Protein AF-A0A8T5GW68-F1 (afdb_monomer)

Nearest PDB structures (foldseek):
  8yky-assembly1_R  TM=1.970E-01  e=1.598E+00  Clostridium perfringens
  7yfd-assembly1_R  TM=2.230E-01  e=3.105E+00  Homo sapiens
  3b96-assembly1_A-2  TM=1.920E-01  e=8.064E+00  Homo sapiens

Foldseek 3Di:
DQCVVCVCLLVVLLVLLVVLLLLCVVCVPDCVPPSNVCSLCVNLVSLVCVLVVVLVCLVVLPLQFQLSQAAHFPPRDPVLSVLCCQLHLSVLSVLLSLQSVCLSCQLVPPLNVVQPNVLSVLLSSQLSSLSSLLCSVCVCLSPPVPRRDGDPPRRPHHPDHRDDSLSSVLSVLLSQLSNLLSLLRSQLQFAFDPGHSPVSNVVSLVSLVVSLVVLVVSCVVCCVLVVVCLVPVSGSSSNVSSVLSSLSSCCSNVQRNVLSVVLVVDDPPPCSVVSNVVSLVVSLVVQLVVQLVVQCVDPSSVPSVSSNVVSNVSSCVSSVSVCCSNCCCVVPSHRHDDPPD

Solvent-accessible surface area (backbone atoms only — not comparable to full-atom values): 17972 Å² total; per-residue (Å²): 75,63,36,70,77,38,67,60,49,63,63,48,50,51,52,52,36,53,49,34,66,45,36,62,73,66,27,70,89,25,62,89,37,72,68,31,47,47,68,53,45,47,62,32,51,53,31,44,51,55,28,50,55,49,50,51,35,46,74,68,60,35,74,72,36,67,69,34,27,36,37,38,51,98,84,56,49,71,68,52,44,51,26,34,43,43,32,37,71,41,17,43,32,46,22,51,25,52,36,41,45,45,26,63,46,37,42,72,36,70,75,28,51,77,51,37,73,70,53,12,47,54,36,20,40,40,18,29,26,45,47,28,51,55,44,65,78,35,40,71,57,71,56,42,65,76,83,31,37,73,65,86,82,68,67,93,54,42,80,42,79,54,49,53,71,76,49,28,50,55,32,50,51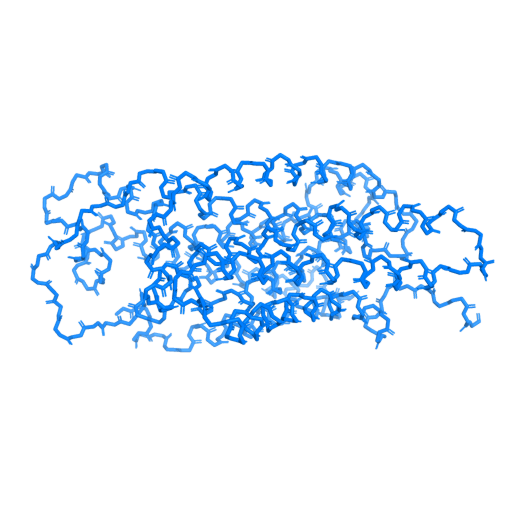,45,29,53,48,49,49,32,40,12,48,31,48,18,46,65,69,68,64,63,63,101,54,86,42,61,66,45,29,54,53,22,41,54,52,41,54,53,50,48,54,52,51,51,52,50,53,73,73,45,54,66,46,54,53,45,21,67,78,36,76,89,38,48,40,58,60,55,50,43,50,54,51,48,51,53,41,48,45,45,56,71,44,52,44,51,49,52,58,52,50,74,71,50,64,93,88,61,61,55,67,56,54,51,50,51,51,50,50,52,49,52,51,51,48,32,51,52,38,24,54,55,32,49,74,33,84,87,29,51,51,70,66,56,11,44,52,54,18,44,52,56,43,48,53,53,51,48,52,51,45,51,68,62,42,39,46,75,74,64,74,62,55,59,80,66,94,82,125

Secondary structure (DSSP, 8-state):
-HHHH-TTHHHHHHHHHHHHHTHHHHHTTTTTSHHHHHHHHHHHHHHHHHHHHHHHHHHHT-TTSHHHHHH--TT--HHHHHHHHHHSHHHHHHHHHHHHHHHHHGGGSHHHHTT-HHHHHHHHHHHHHHHHHHHHHHHHHHS-GGGTS--SSPPSS--SPPPPGGGGHHHHHHHHHHHHHHHHHHHHH--S-----HHHHHHHHHHHHHHHHHHHHHHHH-HHHHHHHHH-TTS-HHHHHHHHHHHHHHIIIIIIHHHHHHHTTSPTTSSHHHHHHHHHHHHHHHHHHHHHHHHHTSTTS-SHHHHHHHHHHHHHHHHHHHHHHHHTTTTTS--S--S--

Structure (mmCIF, N/CA/C/O backbone):
data_AF-A0A8T5GW68-F1
#
_entry.id   AF-A0A8T5GW68-F1
#
loop_
_atom_site.group_PDB
_atom_site.id
_atom_site.type_symbol
_atom_site.label_atom_id
_atom_site.label_alt_id
_atom_site.label_comp_id
_atom_site.label_asym_id
_atom_site.label_entity_id
_atom_site.label_seq_id
_atom_site.pdbx_PDB_ins_code
_atom_site.Cartn_x
_atom_site.Cartn_y
_atom_site.Cartn_z
_atom_site.occupancy
_atom_site.B_iso_or_equiv
_atom_site.auth_seq_id
_atom_site.auth_comp_id
_atom_site.auth_asym_id
_atom_site.auth_atom_id
_atom_site.pdbx_PDB_model_num
ATOM 1 N N . MET A 1 1 ? -14.244 -16.438 14.514 1.00 75.19 1 MET A N 1
ATOM 2 C CA . MET A 1 1 ? -13.793 -15.364 13.598 1.00 75.19 1 MET A CA 1
ATOM 3 C C . MET A 1 1 ? -13.018 -15.959 12.411 1.00 75.19 1 MET A C 1
ATOM 5 O O . MET A 1 1 ? -12.836 -17.176 12.354 1.00 75.19 1 MET A O 1
ATOM 9 N N . LEU A 1 2 ? -12.633 -15.151 11.409 1.00 76.75 2 LEU A N 1
ATOM 10 C CA . LEU A 1 2 ? -12.025 -15.657 10.162 1.00 76.75 2 LEU A CA 1
ATOM 11 C C . LEU A 1 2 ? -10.655 -16.319 10.394 1.00 76.75 2 LEU A C 1
ATOM 13 O O . LEU A 1 2 ? -10.360 -17.318 9.746 1.00 76.75 2 LEU A O 1
ATOM 17 N N . GLY A 1 3 ? -9.867 -15.820 11.349 1.00 75.25 3 GLY A N 1
ATOM 18 C CA . GLY A 1 3 ? -8.597 -16.421 11.765 1.00 75.25 3 GLY A CA 1
ATOM 19 C C . GLY A 1 3 ? -8.771 -17.791 12.422 1.00 75.25 3 GLY A C 1
ATOM 20 O O . GLY A 1 3 ? -7.993 -18.694 12.140 1.00 75.25 3 GLY A O 1
ATOM 21 N N . ASP A 1 4 ? -9.843 -17.991 13.193 1.00 78.38 4 ASP A N 1
ATOM 22 C CA . ASP A 1 4 ? -10.122 -19.288 13.832 1.00 78.38 4 ASP A CA 1
ATOM 23 C C . ASP A 1 4 ? -10.609 -20.331 12.814 1.00 78.38 4 ASP A C 1
ATOM 25 O O . ASP A 1 4 ? -10.295 -21.515 12.905 1.00 78.38 4 ASP A O 1
ATOM 29 N N . THR A 1 5 ? -11.384 -19.885 11.819 1.00 82.50 5 THR A N 1
ATOM 30 C CA . THR A 1 5 ? -11.970 -20.769 10.795 1.00 82.50 5 THR A CA 1
ATOM 31 C C . THR A 1 5 ? -10.961 -21.098 9.693 1.00 82.50 5 THR A C 1
ATOM 33 O O . THR A 1 5 ? -10.939 -22.210 9.166 1.00 82.50 5 THR A O 1
ATOM 36 N N . PHE A 1 6 ? -10.108 -20.132 9.343 1.00 85.69 6 PHE A N 1
ATOM 37 C CA . PHE A 1 6 ? -9.098 -20.239 8.293 1.00 85.69 6 PHE A CA 1
ATOM 38 C C . PHE A 1 6 ? -7.743 -19.702 8.784 1.00 85.69 6 PHE A C 1
ATOM 40 O O . PHE A 1 6 ? -7.285 -18.660 8.306 1.00 85.69 6 PHE A O 1
ATOM 47 N N . PRO A 1 7 ? -7.035 -20.430 9.669 1.00 85.38 7 PRO A N 1
ATOM 48 C CA . PRO A 1 7 ? -5.745 -19.981 10.213 1.00 85.38 7 PRO A CA 1
ATOM 49 C C . PRO A 1 7 ? -4.677 -19.791 9.123 1.00 85.38 7 PRO A C 1
ATOM 51 O O . PRO A 1 7 ? -3.764 -18.979 9.241 1.00 85.38 7 PRO A O 1
ATOM 54 N N . TRP A 1 8 ? -4.828 -20.492 7.997 1.00 86.69 8 TRP A N 1
ATOM 55 C CA . TRP A 1 8 ? -3.938 -20.399 6.840 1.00 86.69 8 TRP A CA 1
ATOM 56 C C . TRP A 1 8 ? -4.199 -19.186 5.940 1.00 86.69 8 TRP A C 1
ATOM 58 O O . TRP A 1 8 ? -3.476 -19.006 4.959 1.00 86.69 8 TRP A O 1
ATOM 68 N N . PHE A 1 9 ? -5.203 -18.352 6.232 1.00 90.44 9 PHE A N 1
ATOM 69 C CA . PHE A 1 9 ? -5.596 -17.246 5.361 1.00 90.44 9 PHE A CA 1
ATOM 70 C C . PHE A 1 9 ? -4.463 -16.230 5.154 1.00 90.44 9 PHE A C 1
ATOM 72 O O . PHE A 1 9 ? -4.083 -15.967 4.014 1.00 90.44 9 PHE A O 1
ATOM 79 N N . PHE A 1 10 ? -3.880 -15.699 6.234 1.00 89.75 10 PHE A N 1
ATOM 80 C CA . PHE A 1 10 ? -2.790 -14.716 6.156 1.00 89.75 10 PHE A CA 1
ATOM 81 C C . PHE A 1 10 ? -1.476 -15.293 5.614 1.00 89.75 10 PHE A C 1
ATOM 83 O O . PHE A 1 10 ? -0.884 -14.654 4.740 1.00 89.75 10 PHE A O 1
ATOM 90 N N . PRO A 1 11 ? -1.035 -16.503 6.019 1.00 91.12 11 PRO A N 1
ATOM 91 C CA . PRO A 1 11 ? 0.088 -17.171 5.363 1.00 91.12 11 PRO A CA 1
ATOM 92 C C . PRO A 1 11 ? -0.121 -17.337 3.853 1.00 91.12 11 PRO A C 1
ATOM 94 O O . PRO A 1 11 ? 0.773 -17.043 3.060 1.00 91.12 11 PRO A O 1
ATOM 97 N N . THR A 1 12 ? -1.324 -17.740 3.433 1.00 92.94 12 THR A N 1
ATOM 98 C CA . THR A 1 12 ? -1.664 -17.871 2.010 1.00 92.94 12 THR A CA 1
ATOM 99 C C . THR A 1 12 ? -1.638 -16.513 1.319 1.00 92.94 12 THR A C 1
ATOM 101 O O . THR A 1 12 ? -1.048 -16.386 0.250 1.00 92.94 12 THR A O 1
ATOM 104 N N . LEU A 1 13 ? -2.206 -15.475 1.937 1.00 93.00 13 LEU A N 1
ATOM 105 C CA . LEU A 1 13 ? -2.198 -14.117 1.400 1.00 93.00 13 LEU A CA 1
ATOM 106 C C . LEU A 1 13 ? -0.766 -13.616 1.184 1.00 93.00 13 LEU A C 1
ATOM 108 O O . LEU A 1 13 ? -0.459 -13.100 0.111 1.00 93.00 13 LEU A O 1
ATOM 112 N N . ALA A 1 14 ? 0.124 -13.831 2.156 1.00 92.62 14 ALA A N 1
ATOM 113 C CA . ALA A 1 14 ? 1.536 -13.484 2.041 1.00 92.62 14 ALA A CA 1
ATOM 114 C C . ALA A 1 14 ? 2.213 -14.231 0.879 1.00 92.62 14 ALA A C 1
ATOM 116 O O . ALA A 1 14 ? 2.889 -13.610 0.063 1.00 92.62 14 ALA A O 1
ATOM 117 N N . LEU A 1 15 ? 1.979 -15.540 0.731 1.00 92.88 15 LEU A N 1
ATOM 118 C CA . LEU A 1 15 ? 2.525 -16.324 -0.385 1.00 92.88 15 LEU A CA 1
ATOM 119 C C . LEU A 1 15 ? 2.013 -15.843 -1.749 1.00 92.88 15 LEU A C 1
ATOM 121 O O . LEU A 1 15 ? 2.785 -15.736 -2.706 1.00 92.88 15 LEU A O 1
ATOM 125 N N . VAL A 1 16 ? 0.725 -15.512 -1.854 1.00 93.06 16 VAL A N 1
ATOM 126 C CA . VAL A 1 16 ? 0.153 -14.981 -3.095 1.00 93.06 16 VAL A CA 1
ATOM 127 C C . VAL A 1 16 ? 0.718 -13.583 -3.386 1.00 93.06 16 VAL A C 1
ATOM 129 O O . VAL A 1 16 ? 1.058 -13.300 -4.534 1.00 93.06 16 VAL A O 1
ATOM 132 N N . LEU A 1 17 ? 0.919 -12.725 -2.383 1.00 92.50 17 LEU A N 1
ATOM 133 C CA . LEU A 1 17 ? 1.607 -11.441 -2.568 1.00 92.50 17 LEU A CA 1
ATOM 134 C C . LEU A 1 17 ? 3.076 -11.629 -2.987 1.00 92.50 17 LEU A C 1
ATOM 136 O O . LEU A 1 17 ? 3.554 -10.918 -3.868 1.00 92.50 17 LEU A O 1
ATOM 140 N N . CYS A 1 18 ? 3.782 -12.633 -2.461 1.00 91.31 18 CYS A N 1
ATOM 141 C CA . CYS A 1 18 ? 5.120 -12.996 -2.939 1.00 91.31 18 CYS A CA 1
ATOM 142 C C . CYS A 1 18 ? 5.109 -13.407 -4.419 1.00 91.31 18 CYS A C 1
ATOM 144 O O . CYS A 1 18 ? 6.028 -13.058 -5.160 1.00 91.31 18 CYS A O 1
ATOM 146 N N . SER A 1 19 ? 4.054 -14.083 -4.890 1.00 88.94 19 SER A N 1
ATOM 147 C CA . SER A 1 19 ? 3.919 -14.421 -6.314 1.00 88.94 19 SER A CA 1
ATOM 148 C C . SER A 1 19 ? 3.830 -13.179 -7.210 1.00 88.94 19 SER A C 1
ATOM 150 O O . SER A 1 19 ? 4.338 -13.199 -8.333 1.00 88.94 19 SER A O 1
ATOM 152 N N . TRP A 1 20 ? 3.270 -12.068 -6.707 1.00 90.94 20 TRP A N 1
ATOM 153 C CA . TRP A 1 20 ? 3.267 -10.800 -7.434 1.00 90.94 20 TRP A CA 1
ATOM 154 C C . TRP A 1 20 ? 4.671 -10.241 -7.632 1.00 90.94 20 TRP A C 1
ATOM 156 O O . TRP A 1 20 ? 4.922 -9.695 -8.695 1.00 90.94 20 TRP A O 1
ATOM 166 N N . LEU A 1 21 ? 5.613 -10.450 -6.706 1.00 86.69 21 LEU A N 1
ATOM 167 C CA . LEU A 1 21 ? 7.009 -10.019 -6.885 1.00 86.69 21 LEU A CA 1
ATOM 168 C C . LEU A 1 21 ? 7.669 -10.669 -8.112 1.00 86.69 21 LEU A C 1
ATOM 170 O O . LEU A 1 21 ? 8.523 -10.059 -8.758 1.00 86.69 21 LEU A O 1
ATOM 174 N N . ALA A 1 22 ? 7.232 -11.882 -8.459 1.00 82.31 22 ALA A N 1
ATOM 175 C CA . ALA A 1 22 ? 7.687 -12.650 -9.613 1.00 82.31 22 ALA A CA 1
ATOM 176 C C . ALA A 1 22 ? 6.708 -12.602 -10.807 1.00 82.31 22 ALA A C 1
ATOM 178 O O . ALA A 1 22 ? 6.854 -13.386 -11.750 1.00 82.31 22 ALA A O 1
ATOM 179 N N . VAL A 1 23 ? 5.722 -11.692 -10.812 1.00 82.19 23 VAL A N 1
ATOM 180 C CA . VAL A 1 23 ? 4.638 -11.688 -11.815 1.00 82.19 23 VAL A CA 1
ATOM 181 C C . VAL A 1 23 ? 5.152 -11.557 -13.248 1.00 82.19 23 VAL A C 1
ATOM 183 O O . VAL A 1 23 ? 4.615 -12.195 -14.150 1.00 82.19 23 VAL A O 1
ATOM 186 N N . ALA A 1 24 ? 6.227 -10.795 -13.463 1.00 78.38 24 ALA A N 1
ATOM 187 C CA . ALA A 1 24 ? 6.833 -10.629 -14.783 1.00 78.38 24 ALA A CA 1
ATOM 188 C C . ALA A 1 24 ? 7.353 -11.963 -15.352 1.00 78.38 24 ALA A C 1
ATOM 190 O O . ALA A 1 24 ? 7.199 -12.229 -16.543 1.00 78.38 24 ALA A O 1
ATOM 191 N N . SER A 1 25 ? 7.907 -12.827 -14.496 1.00 78.69 25 SER A N 1
ATOM 192 C CA . SER A 1 25 ? 8.376 -14.166 -14.871 1.00 78.69 25 SER A CA 1
ATOM 193 C C . SER A 1 25 ? 7.214 -15.127 -15.113 1.00 78.69 25 SER A C 1
ATOM 195 O O . SER A 1 25 ? 7.249 -15.913 -16.056 1.00 78.69 25 SER A O 1
ATOM 197 N N . ILE A 1 26 ? 6.162 -15.039 -14.293 1.00 76.12 26 ILE A N 1
ATOM 198 C CA . ILE A 1 26 ? 4.976 -15.903 -14.385 1.00 76.12 26 ILE A CA 1
ATOM 199 C C . ILE A 1 26 ? 4.154 -15.583 -15.644 1.00 76.12 26 ILE A C 1
ATOM 201 O O . ILE A 1 26 ? 3.664 -16.488 -16.321 1.00 76.12 26 ILE A O 1
ATOM 205 N N . GLU A 1 27 ? 4.001 -14.300 -15.977 1.00 79.50 27 GLU A N 1
ATOM 206 C CA . GLU A 1 27 ? 3.165 -13.842 -17.088 1.00 79.50 27 GLU A CA 1
ATOM 207 C C . GLU A 1 27 ? 3.908 -13.697 -18.429 1.00 79.50 27 GLU A C 1
ATOM 209 O O . GLU A 1 27 ? 3.239 -13.433 -19.431 1.00 79.50 27 GLU A O 1
ATOM 214 N N . LYS A 1 28 ? 5.235 -13.913 -18.486 1.00 66.81 28 LYS A N 1
ATOM 215 C CA . LYS A 1 28 ? 6.108 -13.661 -19.658 1.00 66.81 28 LYS A CA 1
ATOM 216 C C . LYS A 1 28 ? 5.543 -14.171 -20.997 1.00 66.81 28 LYS A C 1
ATOM 218 O O . LYS A 1 28 ? 5.688 -13.495 -22.009 1.00 66.81 28 LYS A O 1
ATOM 223 N N . GLU A 1 29 ? 4.832 -15.301 -20.983 1.00 61.16 29 GLU A N 1
ATOM 224 C CA . GLU A 1 29 ? 4.114 -15.877 -22.143 1.00 61.16 29 GLU A CA 1
ATOM 225 C C . GLU A 1 29 ? 2.648 -16.241 -21.829 1.00 61.16 29 GLU A C 1
ATOM 227 O O . GLU A 1 29 ? 1.924 -16.812 -22.641 1.00 61.16 29 GLU A O 1
ATOM 232 N N . ARG A 1 30 ? 2.191 -15.923 -20.615 1.00 61.97 30 ARG A N 1
ATOM 233 C CA . ARG A 1 30 ? 0.943 -16.421 -20.016 1.00 61.97 30 ARG A CA 1
ATOM 234 C C . ARG A 1 30 ? 0.016 -15.305 -19.542 1.00 61.97 30 ARG A C 1
ATOM 236 O O . ARG A 1 30 ? -0.976 -15.594 -18.876 1.00 61.97 30 ARG A O 1
ATOM 243 N N . ALA A 1 31 ? 0.270 -14.052 -19.920 1.00 61.47 31 ALA A N 1
ATOM 244 C CA . ALA A 1 31 ? -0.519 -12.888 -19.501 1.00 61.47 31 ALA A CA 1
ATOM 245 C C . ALA A 1 31 ? -2.028 -12.992 -19.817 1.00 61.47 31 ALA A C 1
ATOM 247 O O . ALA A 1 31 ? -2.858 -12.483 -19.063 1.00 61.47 31 ALA A O 1
ATOM 248 N N . ARG A 1 32 ? -2.398 -13.672 -20.916 1.00 66.56 32 ARG A N 1
ATOM 249 C CA . ARG A 1 32 ? -3.800 -13.959 -21.289 1.00 66.56 32 ARG A CA 1
ATOM 250 C C . ARG A 1 32 ? -4.275 -15.358 -20.879 1.00 66.56 32 ARG A C 1
ATOM 252 O O . ARG A 1 32 ? -5.429 -15.699 -21.109 1.00 66.56 32 ARG A O 1
ATOM 259 N N . SER A 1 33 ? -3.402 -16.170 -20.287 1.00 78.00 33 SER A N 1
ATOM 260 C CA . SER A 1 33 ? -3.766 -17.503 -19.812 1.00 78.00 33 SER A CA 1
ATOM 261 C C . SER A 1 33 ? -4.590 -17.422 -18.527 1.00 78.00 33 SER A C 1
ATOM 263 O O . SER A 1 33 ? -4.481 -16.467 -17.751 1.00 78.00 33 SER A O 1
ATOM 265 N N . MET A 1 34 ? -5.355 -18.480 -18.262 1.00 77.81 34 MET A N 1
ATOM 266 C CA . MET A 1 34 ? -6.085 -18.638 -17.007 1.00 77.81 34 MET A CA 1
ATOM 267 C C . MET A 1 34 ? -5.151 -18.530 -15.791 1.00 77.81 34 MET A C 1
ATOM 269 O O . MET A 1 34 ? -5.496 -17.860 -14.827 1.00 77.81 34 MET A O 1
ATOM 273 N N . VAL A 1 35 ? -3.935 -19.086 -15.871 1.00 80.88 35 VAL A N 1
ATOM 274 C CA . VAL A 1 35 ? -2.935 -19.041 -14.787 1.00 80.88 35 VAL A CA 1
ATOM 275 C C . VAL A 1 35 ? -2.508 -17.606 -14.470 1.00 80.88 35 VAL A C 1
ATOM 277 O O . VAL A 1 35 ? -2.510 -17.212 -13.306 1.00 80.88 35 VAL A O 1
ATOM 280 N N . GLY A 1 36 ? -2.202 -16.801 -15.494 1.00 81.19 36 GLY A N 1
ATOM 281 C CA . GLY A 1 36 ? -1.854 -15.387 -15.307 1.00 81.19 36 GLY A CA 1
ATOM 282 C C . GLY A 1 36 ? -3.017 -14.585 -14.720 1.00 81.19 36 GLY A C 1
ATOM 283 O O . GLY A 1 36 ? -2.831 -13.763 -13.826 1.00 81.19 36 GLY A O 1
ATOM 284 N N . SER A 1 37 ? -4.246 -14.879 -15.155 1.00 85.31 37 SER A N 1
ATOM 285 C CA . SER A 1 37 ? -5.434 -14.238 -14.593 1.00 85.31 37 SER A CA 1
ATOM 286 C C . SER A 1 37 ? -5.680 -14.617 -13.133 1.00 85.31 37 SER A C 1
ATOM 288 O O . SER A 1 37 ? -5.987 -13.731 -12.340 1.00 85.31 37 SER A O 1
ATOM 290 N N . VAL A 1 38 ? -5.505 -15.891 -12.770 1.00 89.12 38 VAL A N 1
ATOM 291 C CA . VAL A 1 38 ? -5.637 -16.371 -11.387 1.00 89.12 38 VAL A CA 1
ATOM 292 C C . VAL A 1 38 ? -4.624 -15.659 -10.496 1.00 89.12 38 VAL A C 1
ATOM 294 O O . VAL A 1 38 ? -5.032 -14.947 -9.590 1.00 89.12 38 VAL A O 1
ATOM 297 N N . VAL A 1 39 ? -3.326 -15.723 -10.810 1.00 88.88 39 VAL A N 1
ATOM 298 C CA . VAL A 1 39 ? -2.270 -15.070 -10.006 1.00 88.88 39 VAL A CA 1
ATOM 299 C C . VAL A 1 39 ? -2.535 -13.572 -9.813 1.00 88.88 39 VAL A C 1
ATOM 301 O O . VAL A 1 39 ? -2.359 -13.031 -8.721 1.00 88.88 39 VAL A O 1
ATOM 304 N N . ARG A 1 40 ? -3.017 -12.892 -10.856 1.00 90.88 40 ARG A N 1
ATOM 305 C CA . ARG A 1 40 ? -3.368 -11.470 -10.797 1.00 90.88 40 ARG A CA 1
ATOM 306 C C . ARG A 1 40 ? -4.591 -11.177 -9.926 1.00 90.88 40 ARG A C 1
ATOM 308 O O . ARG A 1 40 ? -4.602 -10.144 -9.269 1.00 90.88 40 ARG A O 1
ATOM 315 N N . TRP A 1 41 ? -5.630 -12.006 -9.953 1.00 94.31 41 TRP A N 1
ATOM 316 C CA . TRP A 1 41 ? -6.892 -11.709 -9.264 1.00 94.31 41 TRP A CA 1
ATOM 317 C C . TRP A 1 41 ? -7.026 -12.370 -7.892 1.00 94.31 41 TRP A C 1
ATOM 319 O O . TRP A 1 41 ? -7.901 -11.961 -7.131 1.00 94.31 41 TRP A O 1
ATOM 329 N N . THR A 1 42 ? -6.139 -13.299 -7.521 1.00 94.50 42 THR A N 1
ATOM 330 C CA . THR A 1 42 ? -6.181 -13.936 -6.198 1.00 94.50 42 THR A CA 1
ATOM 331 C C . THR A 1 42 ? -6.051 -12.924 -5.048 1.00 94.50 42 THR A C 1
ATOM 333 O O . THR A 1 42 ? -6.939 -12.947 -4.197 1.00 94.50 42 THR A O 1
ATOM 336 N N . PRO A 1 43 ? -5.074 -11.984 -4.993 1.00 95.38 43 PRO A N 1
ATOM 337 C CA . PRO A 1 43 ? -5.039 -11.010 -3.893 1.00 95.38 43 PRO A CA 1
ATOM 338 C C . PRO A 1 43 ? -6.285 -10.116 -3.813 1.00 95.38 43 PRO A C 1
ATOM 340 O O . PRO A 1 43 ? -6.830 -9.999 -2.717 1.00 95.38 43 PRO A O 1
ATOM 343 N N . PRO A 1 44 ? -6.806 -9.543 -4.923 1.00 96.94 44 PRO A N 1
ATOM 344 C CA . PRO A 1 44 ? -8.099 -8.858 -4.905 1.00 96.94 44 PRO A CA 1
ATOM 345 C C . PRO A 1 44 ? -9.242 -9.687 -4.323 1.00 96.94 44 PRO A C 1
ATOM 347 O O . PRO A 1 44 ? -9.994 -9.178 -3.499 1.00 96.94 44 PRO A O 1
ATOM 350 N N . VAL A 1 45 ? -9.367 -10.959 -4.709 1.00 96.62 45 VAL A N 1
ATOM 351 C CA . VAL A 1 45 ? -10.423 -11.836 -4.183 1.00 96.62 45 VAL A CA 1
ATOM 352 C C . VAL A 1 45 ? -10.241 -12.067 -2.684 1.00 96.62 45 VAL A C 1
ATOM 354 O O . VAL A 1 45 ? -11.210 -11.961 -1.940 1.00 96.62 45 VAL A O 1
ATOM 357 N N . MET A 1 46 ? -9.016 -12.321 -2.219 1.00 95.88 46 MET A N 1
ATOM 358 C CA . MET A 1 46 ? -8.745 -12.523 -0.793 1.00 95.88 46 MET A CA 1
ATOM 359 C C . MET A 1 46 ? -9.075 -11.272 0.035 1.00 95.88 46 MET A C 1
ATOM 361 O O . MET A 1 46 ? -9.813 -11.369 1.013 1.00 95.88 46 MET A O 1
ATOM 365 N N . PHE A 1 47 ? -8.618 -10.085 -0.375 1.00 96.69 47 PHE A N 1
ATOM 366 C CA . PHE A 1 47 ? -8.970 -8.844 0.329 1.00 96.69 47 PHE A CA 1
ATOM 367 C C . PHE A 1 47 ? -10.469 -8.521 0.249 1.00 96.69 47 PHE A C 1
ATOM 369 O O . PHE A 1 47 ? -11.023 -7.988 1.207 1.00 96.69 47 PHE A O 1
ATOM 376 N N . ALA A 1 48 ? -11.151 -8.883 -0.843 1.00 96.81 48 ALA A N 1
ATOM 377 C CA . ALA A 1 48 ? -12.602 -8.741 -0.944 1.00 96.81 48 ALA A CA 1
ATOM 378 C C . ALA A 1 48 ? -13.332 -9.657 0.044 1.00 96.81 48 ALA A C 1
ATOM 380 O O . ALA A 1 48 ? -14.293 -9.219 0.666 1.00 96.81 48 ALA A O 1
ATOM 381 N N . VAL A 1 49 ? -12.866 -10.896 0.229 1.00 94.88 49 VAL A N 1
ATOM 382 C CA . VAL A 1 49 ? -13.418 -11.815 1.235 1.00 94.88 49 VAL A CA 1
ATOM 383 C C . VAL A 1 49 ? -13.241 -11.252 2.645 1.00 94.88 49 VAL A C 1
ATOM 385 O O . VAL A 1 49 ? -14.217 -11.250 3.390 1.00 94.88 49 VAL A O 1
ATOM 388 N N . LEU A 1 50 ? -12.056 -10.728 2.992 1.00 93.56 50 LEU A N 1
ATOM 389 C CA . LEU A 1 50 ? -11.826 -10.072 4.291 1.00 93.56 50 LEU A CA 1
ATOM 390 C C . LEU A 1 50 ? -12.821 -8.931 4.521 1.00 93.56 50 LEU A C 1
ATOM 392 O O . LEU A 1 50 ? -13.599 -8.973 5.476 1.00 93.56 50 LEU A O 1
ATOM 396 N N . PHE A 1 51 ? -12.844 -7.976 3.587 1.00 95.50 51 PHE A N 1
ATOM 397 C CA . PHE A 1 51 ? -13.686 -6.791 3.684 1.00 95.50 51 PHE A CA 1
ATOM 398 C C . PHE A 1 51 ? -15.172 -7.142 3.760 1.00 95.50 51 PHE A C 1
ATOM 400 O O . PHE A 1 51 ? -15.881 -6.635 4.624 1.00 95.50 51 PHE A O 1
ATOM 407 N N . LEU A 1 52 ? -15.664 -8.021 2.880 1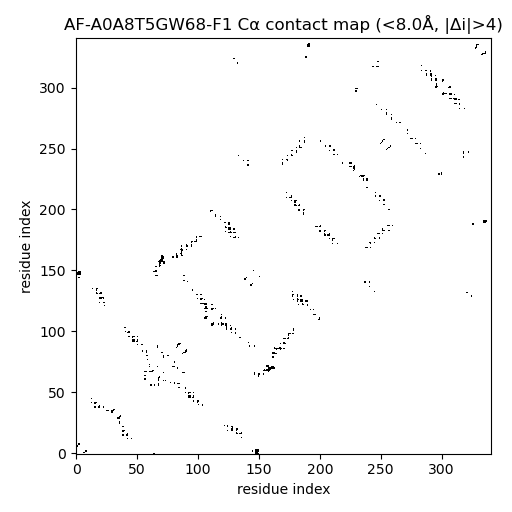.00 95.25 52 LEU A N 1
ATOM 408 C CA . LEU A 1 52 ? -17.077 -8.396 2.856 1.00 95.25 52 LEU A CA 1
ATOM 409 C C . LEU A 1 52 ? -17.479 -9.133 4.131 1.00 95.25 52 LEU A C 1
ATOM 411 O O . LEU A 1 52 ? -18.526 -8.827 4.697 1.00 95.25 52 LEU A O 1
ATOM 415 N N . HIS A 1 53 ? -16.649 -10.065 4.605 1.00 92.81 53 HIS A N 1
ATOM 416 C CA . HIS A 1 53 ? -16.913 -10.791 5.842 1.00 92.81 53 HIS A CA 1
ATOM 417 C C . HIS A 1 53 ? -17.070 -9.823 7.021 1.00 92.81 53 HIS A C 1
ATOM 419 O O . HIS A 1 53 ? -18.071 -9.877 7.738 1.00 92.81 53 HIS A O 1
ATOM 425 N N . ARG A 1 54 ? -16.137 -8.879 7.188 1.00 92.31 54 ARG A N 1
ATOM 426 C CA . ARG A 1 54 ? -16.203 -7.874 8.257 1.00 92.31 54 ARG A CA 1
ATOM 427 C C . ARG A 1 54 ? -17.355 -6.889 8.063 1.00 92.31 54 ARG A C 1
ATOM 429 O O . ARG A 1 54 ? -18.076 -6.606 9.015 1.00 92.31 54 ARG A O 1
ATOM 436 N N . PHE A 1 55 ? -17.585 -6.424 6.838 1.00 94.69 55 PHE A N 1
ATOM 437 C CA . PHE A 1 55 ? -18.689 -5.526 6.502 1.00 94.69 55 PHE A CA 1
ATOM 438 C C . PHE A 1 55 ? -20.044 -6.122 6.895 1.00 94.69 55 PHE A C 1
ATOM 440 O O . PHE A 1 55 ? -20.825 -5.460 7.578 1.00 94.69 55 PHE A O 1
ATOM 447 N N . PHE A 1 56 ? -20.317 -7.376 6.518 1.00 94.00 56 PHE A N 1
ATOM 448 C CA . PHE A 1 56 ? -21.564 -8.043 6.895 1.00 94.00 56 PHE A CA 1
ATOM 449 C C . PHE A 1 56 ? -21.689 -8.207 8.406 1.00 94.00 56 PHE A C 1
ATOM 451 O O . PHE A 1 56 ? -22.759 -7.939 8.946 1.00 94.00 56 PHE A O 1
ATOM 458 N N . SER A 1 57 ? -20.595 -8.550 9.084 1.00 91.50 57 SER A N 1
ATOM 459 C CA . SER A 1 57 ? -20.572 -8.715 10.542 1.00 91.50 57 SER A CA 1
ATOM 460 C C . SER A 1 57 ? -20.920 -7.407 11.262 1.00 91.50 57 SER A C 1
ATOM 462 O O . SER A 1 57 ? -21.765 -7.391 12.154 1.00 91.50 57 SER A O 1
ATOM 464 N N . ILE A 1 58 ? -20.371 -6.274 10.808 1.00 93.38 58 ILE A N 1
ATOM 465 C CA . ILE A 1 58 ? -20.694 -4.944 11.349 1.00 93.38 58 ILE A CA 1
ATOM 466 C C . ILE A 1 58 ? -22.142 -4.545 11.029 1.00 93.38 58 ILE A C 1
ATOM 468 O O . ILE A 1 58 ? -22.849 -4.015 11.887 1.00 93.38 58 ILE A O 1
ATOM 472 N N . MET A 1 59 ? -22.615 -4.798 9.805 1.00 94.00 59 MET A N 1
ATOM 473 C CA . MET A 1 59 ? -23.987 -4.460 9.411 1.00 94.00 59 MET A CA 1
ATOM 474 C C . MET A 1 59 ? -25.033 -5.281 10.170 1.00 94.00 59 MET A C 1
ATOM 476 O O . MET A 1 59 ? -26.100 -4.749 10.478 1.00 94.00 59 MET A O 1
ATOM 480 N N . GLN A 1 60 ? -24.731 -6.540 10.489 1.00 93.06 60 GLN A N 1
ATOM 481 C CA . GLN A 1 60 ? -25.617 -7.453 11.215 1.00 93.06 60 GLN A CA 1
ATOM 482 C C . GLN A 1 60 ? -25.460 -7.380 12.740 1.00 93.06 60 GLN A C 1
ATOM 484 O O . GLN A 1 60 ? -26.245 -8.013 13.437 1.00 93.06 60 GLN A O 1
ATOM 489 N N . LEU A 1 61 ? -24.506 -6.588 13.251 1.00 89.19 61 LEU A N 1
ATOM 490 C CA . LEU A 1 61 ? -24.127 -6.560 14.668 1.00 89.19 61 LEU A CA 1
ATOM 491 C C . LEU A 1 61 ? -23.776 -7.959 15.206 1.00 89.19 61 LEU A C 1
ATOM 493 O O . LEU A 1 61 ? -24.213 -8.349 16.288 1.00 89.19 61 LEU A O 1
ATOM 497 N N . ASP A 1 62 ? -22.990 -8.715 14.438 1.00 87.31 62 ASP A N 1
ATOM 498 C CA . ASP A 1 62 ? -22.535 -10.042 14.847 1.00 87.31 62 ASP A CA 1
ATOM 499 C C . ASP A 1 62 ? -21.591 -9.942 16.056 1.00 87.31 62 ASP A C 1
ATOM 501 O O . ASP A 1 62 ? -20.456 -9.470 15.961 1.00 87.31 62 ASP A O 1
ATOM 505 N N . ALA A 1 63 ? -22.081 -10.406 17.205 1.00 81.00 63 ALA A N 1
ATOM 506 C CA . ALA A 1 63 ? -21.356 -10.427 18.468 1.00 81.00 63 ALA A CA 1
ATOM 507 C C . ALA A 1 63 ? -20.177 -11.418 18.477 1.00 81.00 63 ALA A C 1
ATOM 509 O O . ALA A 1 63 ? -19.380 -11.401 19.411 1.00 81.00 63 ALA A O 1
ATOM 510 N N . ALA A 1 64 ? -20.026 -12.270 17.458 1.00 79.69 64 ALA A N 1
ATOM 511 C CA . ALA A 1 64 ? -18.849 -13.122 17.316 1.00 79.69 64 ALA A CA 1
ATOM 512 C C . ALA A 1 64 ? -17.579 -12.341 16.920 1.00 79.69 64 ALA A C 1
ATOM 514 O O . ALA A 1 64 ? -16.483 -12.905 16.968 1.00 79.69 64 ALA A O 1
ATOM 515 N N . HIS A 1 65 ? -17.698 -11.064 16.529 1.00 82.88 65 HIS A N 1
ATOM 516 C CA . HIS A 1 65 ? -16.570 -10.240 16.091 1.00 82.88 65 HIS A CA 1
ATOM 517 C C . HIS A 1 65 ? -16.198 -9.196 17.130 1.00 82.88 65 HIS A C 1
ATOM 519 O O . HIS A 1 65 ? -16.995 -8.340 17.512 1.00 82.88 65 HIS A O 1
ATOM 525 N N . MET A 1 66 ? -14.921 -9.214 17.504 1.00 80.94 66 MET A N 1
ATOM 526 C CA . MET A 1 66 ? -14.382 -8.351 18.549 1.00 80.94 66 MET A CA 1
ATOM 527 C C . MET A 1 66 ? -14.616 -6.853 18.270 1.00 80.94 66 MET A C 1
ATOM 529 O O . MET A 1 66 ? -15.049 -6.104 19.136 1.00 80.94 66 MET A O 1
ATOM 533 N N . GLU A 1 67 ? -14.422 -6.403 17.032 1.00 84.25 67 GLU A N 1
ATOM 534 C CA . GLU A 1 67 ? -14.636 -4.997 16.659 1.00 84.25 67 GLU A CA 1
ATOM 535 C C . GLU A 1 67 ? -16.095 -4.540 16.849 1.00 84.25 67 GLU A C 1
ATOM 537 O O . GLU A 1 67 ? -16.344 -3.407 17.261 1.00 84.25 67 GLU A O 1
ATOM 542 N N . VAL A 1 68 ? -17.065 -5.429 16.604 1.00 86.94 68 VAL A N 1
ATOM 543 C CA . VAL A 1 68 ? -18.488 -5.136 16.826 1.00 86.94 68 VAL A CA 1
ATOM 544 C C . VAL A 1 68 ? -18.747 -4.981 18.320 1.00 86.94 68 VAL A C 1
ATOM 546 O O . VAL A 1 68 ? -19.302 -3.971 18.738 1.00 86.94 68 VAL A O 1
ATOM 549 N N . LEU A 1 69 ? -18.275 -5.931 19.130 1.00 85.94 69 LEU A N 1
ATOM 550 C CA . LEU A 1 69 ? -18.442 -5.893 20.583 1.00 85.94 69 LEU A CA 1
ATOM 551 C C . LEU A 1 69 ? -17.703 -4.742 21.266 1.00 85.94 69 LEU A C 1
ATOM 553 O O . LEU A 1 69 ? -18.121 -4.317 22.334 1.00 85.94 69 LEU A O 1
ATOM 557 N N . GLN A 1 70 ? -16.598 -4.256 20.700 1.00 85.25 70 GLN A N 1
ATOM 558 C CA . GLN A 1 70 ? -15.839 -3.148 21.279 1.00 85.25 70 GLN A CA 1
ATOM 559 C C . GLN A 1 70 ? -16.526 -1.803 21.054 1.00 85.25 70 GLN A C 1
ATOM 561 O O . GLN A 1 70 ? -16.569 -0.996 21.983 1.00 85.25 70 GLN A O 1
ATOM 566 N N . TYR A 1 71 ? -17.056 -1.567 19.850 1.00 86.25 71 TYR A N 1
ATOM 567 C CA . TYR A 1 71 ? -17.497 -0.238 19.418 1.00 86.25 71 TYR A CA 1
ATOM 568 C C . TYR A 1 71 ? -19.011 -0.060 19.300 1.00 86.25 71 TYR A C 1
ATOM 570 O O . TYR A 1 71 ? -19.482 1.077 19.286 1.00 86.25 71 TYR A O 1
ATOM 578 N N . LEU A 1 72 ? -19.783 -1.140 19.154 1.00 88.88 72 LEU A N 1
ATOM 579 C CA . LEU A 1 72 ? -21.204 -1.064 18.819 1.00 88.88 72 LEU A CA 1
ATOM 580 C C . LEU A 1 72 ? -22.059 -1.690 19.922 1.00 88.88 72 LEU A C 1
ATOM 582 O O . LEU A 1 72 ? -21.841 -2.818 20.357 1.00 88.88 72 LEU A O 1
ATOM 586 N N . SER A 1 73 ? -23.071 -0.945 20.362 1.00 85.44 73 SER A N 1
ATOM 587 C CA . SER A 1 73 ? -24.153 -1.478 21.189 1.00 85.44 73 SER A CA 1
ATOM 588 C C . SER A 1 73 ? -25.175 -2.233 20.326 1.00 85.44 73 SER A C 1
ATOM 590 O O . SER A 1 73 ? -25.204 -2.093 19.102 1.00 85.44 73 SER A O 1
ATOM 592 N N . GLN A 1 74 ? -26.056 -3.015 20.960 1.00 84.00 74 GLN A N 1
ATOM 593 C CA . GLN A 1 74 ? -27.123 -3.742 20.250 1.00 84.00 74 GLN A CA 1
ATOM 594 C C . GLN A 1 74 ? -28.096 -2.804 19.509 1.00 84.00 74 GLN A C 1
ATOM 596 O O . GLN A 1 74 ? -28.646 -3.179 18.475 1.00 84.00 74 GLN A O 1
ATOM 601 N N . ASP A 1 75 ? -28.230 -1.563 19.981 1.00 85.69 75 ASP A N 1
ATOM 602 C CA . ASP A 1 75 ? -29.082 -0.529 19.386 1.00 85.69 75 ASP A CA 1
ATOM 603 C C . ASP A 1 75 ? -28.308 0.442 18.475 1.00 85.69 75 ASP A C 1
ATOM 605 O O . ASP A 1 75 ? -28.816 1.510 18.123 1.00 85.69 75 ASP A O 1
ATOM 609 N N . ALA A 1 76 ? -27.072 0.102 18.081 1.00 88.31 76 ALA A N 1
ATOM 610 C CA . ALA A 1 76 ? -26.228 0.994 17.295 1.00 88.31 76 ALA A CA 1
ATOM 611 C C . ALA A 1 76 ? -26.893 1.401 15.973 1.00 88.31 76 ALA A C 1
ATOM 613 O O . ALA A 1 76 ? -27.347 0.567 15.173 1.00 88.31 76 ALA A O 1
ATOM 614 N N . THR A 1 77 ? -26.885 2.705 15.717 1.00 92.69 77 THR A N 1
ATOM 615 C CA . THR A 1 77 ? -27.448 3.326 14.521 1.00 92.69 77 THR A CA 1
ATOM 616 C C . THR A 1 77 ? -26.650 2.951 13.271 1.00 92.69 77 THR A C 1
ATOM 618 O O . THR A 1 77 ? -25.460 2.636 13.328 1.00 92.69 77 THR A O 1
ATOM 621 N N . LEU A 1 78 ? -27.273 3.053 12.091 1.00 92.62 78 LEU A N 1
ATOM 622 C CA . LEU A 1 78 ? -26.571 2.833 10.819 1.00 92.62 78 LEU A CA 1
ATOM 623 C C . LEU A 1 78 ? -25.346 3.755 10.666 1.00 92.62 78 LEU A C 1
ATOM 625 O O . LEU A 1 78 ? -24.323 3.341 10.126 1.00 92.62 78 LEU A O 1
ATOM 629 N N . GLY A 1 79 ? -25.433 4.993 11.163 1.00 91.25 79 GLY A N 1
ATOM 630 C CA . GLY A 1 79 ? -24.330 5.951 11.115 1.00 91.25 79 GLY A CA 1
ATOM 631 C C . GLY A 1 79 ? -23.111 5.496 11.918 1.00 91.25 79 GLY A C 1
ATOM 632 O O . GLY A 1 79 ? -21.987 5.627 11.440 1.00 91.25 79 GLY A O 1
ATOM 633 N N . GLU A 1 80 ? -23.316 4.923 13.104 1.00 92.00 80 GLU A N 1
ATOM 634 C CA . GLU A 1 80 ? -22.234 4.375 13.935 1.00 92.00 80 GLU A CA 1
ATOM 635 C C . GLU A 1 80 ? -21.597 3.151 13.281 1.00 92.00 80 GLU A C 1
ATOM 637 O O . GLU A 1 80 ? -20.373 3.077 13.183 1.00 92.00 80 GLU A O 1
ATOM 642 N N . ARG A 1 81 ? -22.416 2.251 12.722 1.00 93.81 81 ARG A N 1
ATOM 643 C CA . ARG A 1 81 ? -21.929 1.083 11.971 1.00 93.81 81 ARG A CA 1
ATOM 644 C C . ARG A 1 81 ? -21.060 1.502 10.784 1.00 93.81 81 ARG A C 1
ATOM 646 O O . ARG A 1 81 ? -19.969 0.972 10.601 1.00 93.81 81 ARG A O 1
ATOM 653 N N . LEU A 1 82 ? -21.501 2.487 9.996 1.00 93.56 82 LEU A N 1
ATOM 654 C CA . LEU A 1 82 ? -20.726 2.998 8.860 1.00 93.56 82 LEU A CA 1
ATOM 655 C C . LEU A 1 82 ? -19.428 3.690 9.296 1.00 93.56 82 LEU A C 1
ATOM 657 O O . LEU A 1 82 ? -18.421 3.563 8.605 1.00 93.56 82 LEU A O 1
ATOM 661 N N . ARG A 1 83 ? -19.410 4.386 10.440 1.00 93.12 83 ARG A N 1
ATOM 662 C CA . ARG A 1 83 ? -18.166 4.956 10.986 1.00 93.12 83 ARG A CA 1
ATOM 663 C C . ARG A 1 83 ? -17.153 3.868 11.322 1.00 93.12 83 ARG A C 1
ATOM 665 O O . ARG A 1 83 ? -16.002 4.001 10.919 1.00 93.12 83 ARG A O 1
ATOM 672 N N . VAL A 1 84 ? -17.584 2.785 11.973 1.00 92.50 84 VAL A N 1
ATOM 673 C CA . VAL A 1 84 ? -16.718 1.626 12.255 1.00 92.50 84 VAL A CA 1
ATOM 674 C C . VAL A 1 84 ? -16.208 0.999 10.955 1.00 92.50 84 VAL A C 1
ATOM 676 O O . VAL A 1 84 ? -15.018 0.742 10.839 1.00 92.50 84 VAL A O 1
ATOM 679 N N . VAL A 1 85 ? -17.055 0.845 9.928 1.00 94.75 85 VAL A N 1
ATOM 680 C CA . VAL A 1 85 ? -16.616 0.294 8.631 1.00 94.75 85 VAL A CA 1
ATOM 681 C C . VAL A 1 85 ? -15.489 1.112 7.996 1.00 94.75 85 VAL A C 1
ATOM 683 O O . VAL A 1 85 ? -14.557 0.537 7.446 1.00 94.75 85 VAL A O 1
ATOM 686 N N . VAL A 1 86 ? -15.576 2.444 8.013 1.00 92.62 86 VAL A N 1
ATOM 687 C CA . VAL A 1 86 ? -14.624 3.283 7.265 1.00 92.62 86 VAL A CA 1
ATOM 688 C C . VAL A 1 86 ? -13.388 3.643 8.098 1.00 92.62 86 VAL A C 1
ATOM 690 O O . VAL A 1 86 ? -12.293 3.736 7.547 1.00 92.62 86 VAL A O 1
ATOM 693 N N . ALA A 1 87 ? -13.543 3.858 9.406 1.00 89.69 87 ALA A N 1
ATOM 694 C CA . ALA A 1 87 ? -12.459 4.293 10.290 1.00 89.69 87 ALA A CA 1
ATOM 695 C C . ALA A 1 87 ? -11.861 3.167 11.154 1.00 89.69 87 ALA A C 1
ATOM 697 O O . ALA A 1 87 ? -10.826 3.385 11.775 1.00 89.69 87 ALA A O 1
ATOM 698 N N . GLY A 1 88 ? -12.497 1.995 11.202 1.00 89.69 88 GLY A N 1
ATOM 699 C CA . GLY A 1 88 ? -11.984 0.796 11.865 1.00 89.69 88 GLY A CA 1
ATOM 700 C C . GLY A 1 88 ? -11.163 -0.101 10.934 1.00 89.69 88 GLY A C 1
ATOM 701 O O . GLY A 1 88 ? -10.680 0.317 9.876 1.00 89.69 88 GLY A O 1
ATOM 702 N N . GLN A 1 89 ? -11.043 -1.376 11.300 1.00 90.50 89 GLN A N 1
ATOM 703 C CA . GLN A 1 89 ? -10.221 -2.366 10.600 1.00 90.50 89 GLN A CA 1
ATOM 704 C C . GLN A 1 89 ? -10.715 -2.631 9.168 1.00 90.50 89 GLN A C 1
ATOM 706 O O . GLN A 1 89 ? -9.912 -2.817 8.249 1.00 90.50 89 GLN A O 1
ATOM 711 N N . ALA A 1 90 ? -12.033 -2.583 8.951 1.00 92.75 90 ALA A N 1
ATOM 712 C CA . ALA A 1 90 ? -12.636 -2.700 7.621 1.00 92.75 90 ALA A CA 1
ATOM 713 C C . ALA A 1 90 ? -12.153 -1.601 6.654 1.00 92.75 90 ALA A C 1
ATOM 715 O O . ALA A 1 90 ? -12.066 -1.837 5.447 1.00 92.75 90 ALA A O 1
ATOM 716 N N . GLY A 1 91 ? -11.770 -0.426 7.166 1.00 94.00 91 GLY A N 1
ATOM 717 C CA . GLY A 1 91 ? -11.202 0.658 6.368 1.00 94.00 91 GLY A CA 1
ATOM 718 C C . GLY A 1 91 ? -9.853 0.273 5.761 1.00 94.00 91 GLY A C 1
ATOM 719 O O . GLY A 1 91 ? -9.601 0.536 4.584 1.00 94.00 91 GLY A O 1
ATOM 720 N N . PHE A 1 92 ? -9.007 -0.421 6.525 1.00 93.12 92 PHE A N 1
ATOM 721 C CA . PHE A 1 92 ? -7.716 -0.935 6.058 1.00 93.12 92 PHE A CA 1
ATOM 722 C C . PHE A 1 92 ? -7.863 -2.097 5.078 1.00 93.12 92 PHE A C 1
ATOM 724 O O . PHE A 1 92 ? -7.134 -2.165 4.086 1.00 93.12 92 PHE A O 1
ATOM 731 N N . GLU A 1 93 ? -8.838 -2.977 5.302 1.00 95.50 93 GLU A N 1
ATOM 732 C CA . GLU A 1 93 ? -9.190 -4.037 4.354 1.00 95.50 93 GLU A CA 1
ATOM 733 C C . GLU A 1 93 ? -9.679 -3.450 3.022 1.00 95.50 93 GLU A C 1
ATOM 735 O O . GLU A 1 93 ? -9.218 -3.866 1.956 1.00 95.50 93 GLU A O 1
ATOM 740 N N . ALA A 1 94 ? -10.541 -2.428 3.067 1.00 96.62 94 ALA A N 1
ATOM 741 C CA . ALA A 1 94 ? -11.013 -1.710 1.886 1.00 96.62 94 ALA A CA 1
ATOM 742 C C . ALA A 1 94 ? -9.877 -0.972 1.161 1.00 96.62 94 ALA A C 1
ATOM 744 O O . ALA A 1 94 ? -9.793 -1.012 -0.068 1.00 96.62 94 ALA A O 1
ATOM 745 N N . ALA A 1 95 ? -8.977 -0.330 1.910 1.00 96.50 95 ALA A N 1
ATOM 746 C CA . ALA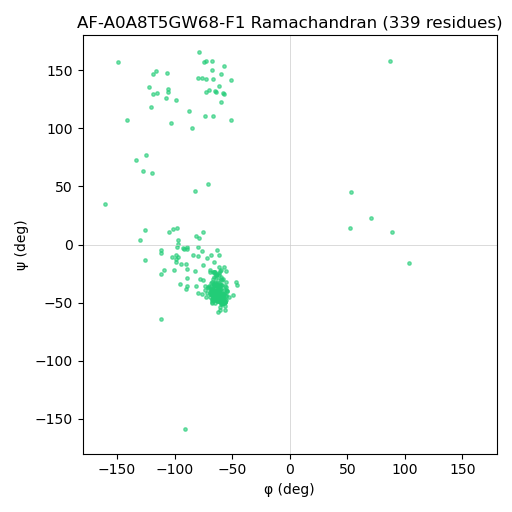 A 1 95 ? -7.782 0.314 1.376 1.00 96.50 95 ALA A CA 1
ATOM 747 C C . ALA A 1 95 ? -6.882 -0.694 0.651 1.00 96.50 95 ALA A C 1
ATOM 749 O O . ALA A 1 95 ? -6.502 -0.467 -0.500 1.00 96.50 95 ALA A O 1
ATOM 750 N N . ALA A 1 96 ? -6.590 -1.836 1.276 1.00 96.88 96 ALA A N 1
ATOM 751 C CA . ALA A 1 96 ? -5.803 -2.892 0.655 1.00 96.88 96 ALA A CA 1
ATOM 752 C C . ALA A 1 96 ? -6.476 -3.466 -0.590 1.00 96.88 96 ALA A C 1
ATOM 754 O O . ALA A 1 96 ? -5.812 -3.587 -1.621 1.00 96.88 96 ALA A O 1
ATOM 755 N N . LEU A 1 97 ? -7.789 -3.715 -0.539 1.00 97.94 97 LEU A N 1
ATOM 756 C CA . LEU A 1 97 ? -8.582 -4.129 -1.694 1.00 97.94 97 LEU A CA 1
ATOM 757 C C . LEU A 1 97 ? -8.460 -3.125 -2.850 1.00 97.94 97 LEU A C 1
ATOM 759 O O . LEU A 1 97 ? -8.168 -3.517 -3.982 1.00 97.94 97 LEU A O 1
ATOM 763 N N . ALA A 1 98 ? -8.636 -1.831 -2.575 1.00 97.75 98 ALA A N 1
ATOM 764 C CA . ALA A 1 98 ? -8.519 -0.780 -3.579 1.00 97.75 98 ALA A CA 1
ATOM 765 C C . ALA A 1 98 ? -7.123 -0.763 -4.222 1.00 97.75 98 ALA A C 1
ATOM 767 O O . ALA A 1 98 ? -7.014 -0.704 -5.449 1.00 97.75 98 ALA A O 1
ATOM 768 N N . MET A 1 99 ? -6.061 -0.893 -3.419 1.00 97.44 99 MET A N 1
ATOM 769 C CA . MET A 1 99 ? -4.684 -0.956 -3.914 1.00 97.44 99 MET A CA 1
ATOM 770 C C . MET A 1 99 ? -4.440 -2.160 -4.826 1.00 97.44 99 MET A C 1
ATOM 772 O O . MET A 1 99 ? -3.876 -2.001 -5.910 1.00 97.44 99 MET A O 1
ATOM 776 N N . VAL A 1 100 ? -4.857 -3.367 -4.424 1.00 97.62 100 VAL A N 1
ATOM 777 C CA . VAL A 1 100 ? -4.618 -4.575 -5.231 1.00 97.62 100 VAL A CA 1
ATOM 778 C C . VAL A 1 100 ? -5.470 -4.587 -6.500 1.00 97.62 100 VAL A C 1
ATOM 780 O O . VAL A 1 100 ? -4.984 -4.984 -7.559 1.00 97.62 100 VAL A O 1
ATOM 783 N N . VAL A 1 101 ? -6.709 -4.086 -6.450 1.00 97.38 101 VAL A N 1
ATOM 784 C CA . VAL A 1 101 ? -7.561 -3.932 -7.640 1.00 97.38 101 VAL A CA 1
ATOM 785 C C . VAL A 1 101 ? -6.954 -2.917 -8.603 1.00 97.38 101 VAL 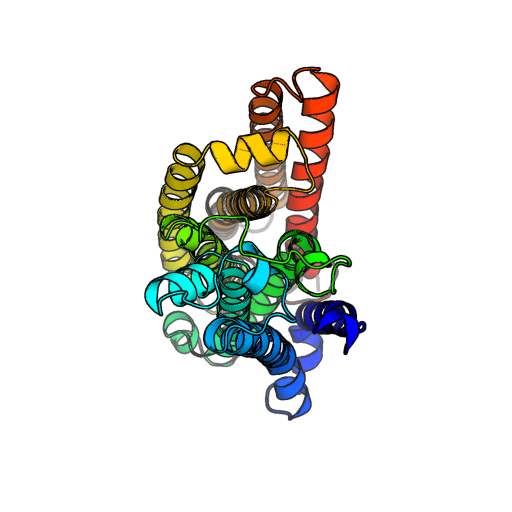A C 1
ATOM 787 O O . VAL A 1 101 ? -6.894 -3.176 -9.811 1.00 97.38 101 VAL A O 1
ATOM 790 N N . PHE A 1 102 ? -6.464 -1.790 -8.082 1.00 97.06 102 PHE A N 1
ATOM 791 C CA . PHE A 1 102 ? -5.746 -0.789 -8.862 1.00 97.06 102 PHE A CA 1
ATOM 792 C C . PHE A 1 102 ? -4.512 -1.387 -9.535 1.00 97.06 102 PHE A C 1
ATOM 794 O O . PHE A 1 102 ? -4.362 -1.260 -10.749 1.00 97.06 102 PHE A O 1
ATOM 801 N N . ALA A 1 103 ? -3.669 -2.095 -8.781 1.00 95.88 103 ALA A N 1
ATOM 802 C CA . ALA A 1 103 ? -2.461 -2.715 -9.305 1.00 95.88 103 ALA A CA 1
ATOM 803 C C . ALA A 1 103 ? -2.778 -3.749 -10.397 1.00 95.88 103 ALA A C 1
ATOM 805 O O . ALA A 1 103 ? -2.217 -3.686 -11.491 1.00 95.88 103 ALA A O 1
ATOM 806 N N . ALA A 1 104 ? -3.745 -4.642 -10.165 1.00 94.56 104 ALA A N 1
ATOM 807 C CA . ALA A 1 104 ? -4.191 -5.630 -11.150 1.00 94.56 104 ALA A CA 1
ATOM 808 C C . ALA A 1 104 ? -4.775 -4.981 -12.423 1.00 94.56 104 ALA A C 1
ATOM 810 O O . ALA A 1 104 ? -4.604 -5.490 -13.540 1.00 94.56 104 ALA A O 1
ATOM 811 N N . SER A 1 105 ? -5.427 -3.828 -12.272 1.00 93.75 105 SER A N 1
ATOM 812 C CA . SER A 1 105 ? -6.104 -3.102 -13.351 1.00 93.75 105 SER A CA 1
ATOM 813 C C . SER A 1 105 ? -5.267 -1.976 -13.960 1.00 93.75 105 SER A C 1
ATOM 815 O O . SER A 1 105 ? -5.748 -1.299 -14.867 1.00 93.75 105 SER A O 1
ATOM 817 N N . ALA A 1 106 ? -4.011 -1.795 -13.540 1.00 92.19 106 ALA A N 1
ATOM 818 C CA . ALA A 1 106 ? -3.201 -0.632 -13.906 1.00 92.19 106 ALA A CA 1
ATOM 819 C C . ALA A 1 106 ? -3.012 -0.463 -15.423 1.00 92.19 106 ALA A C 1
ATOM 821 O O . ALA A 1 106 ? -2.970 0.654 -15.927 1.00 92.19 106 ALA A O 1
ATOM 822 N N . HIS A 1 107 ? -2.991 -1.561 -16.185 1.00 88.12 107 HIS A N 1
ATOM 823 C CA . HIS A 1 107 ? -2.930 -1.531 -17.653 1.00 88.12 107 HIS A CA 1
ATOM 824 C C . HIS A 1 107 ? -4.087 -0.749 -18.315 1.00 88.12 107 HIS A C 1
ATOM 826 O O . HIS A 1 107 ? -3.977 -0.359 -19.475 1.00 88.12 107 HIS A O 1
ATOM 832 N N . ARG A 1 108 ? -5.195 -0.524 -17.595 1.00 88.00 108 ARG A N 1
ATOM 833 C CA . ARG A 1 108 ? -6.364 0.244 -18.051 1.00 88.00 108 ARG A CA 1
ATOM 834 C C . ARG A 1 108 ? -6.267 1.738 -17.754 1.00 88.00 108 ARG A C 1
ATOM 836 O O . ARG A 1 108 ? -7.173 2.480 -18.116 1.00 88.00 108 ARG A O 1
ATOM 843 N N . LEU A 1 109 ? -5.204 2.195 -17.090 1.00 86.44 109 LEU A N 1
ATOM 844 C CA . LEU A 1 109 ? -5.015 3.616 -16.827 1.00 86.44 109 LEU A CA 1
ATOM 845 C C . LEU A 1 109 ? -4.828 4.365 -18.155 1.00 86.44 109 LEU A C 1
ATOM 847 O O . LEU A 1 109 ? -3.983 3.952 -18.954 1.00 86.44 109 LEU A O 1
ATOM 851 N N . PRO A 1 110 ? -5.532 5.490 -18.386 1.00 83.75 110 PRO A N 1
ATOM 852 C CA . PRO A 1 110 ? -5.419 6.241 -19.638 1.00 83.75 110 PRO A CA 1
ATOM 853 C C . PRO A 1 110 ? -3.975 6.642 -19.971 1.00 83.75 110 PRO A C 1
ATOM 855 O O . PRO A 1 110 ? -3.553 6.582 -21.120 1.00 83.75 110 PRO A O 1
ATOM 858 N N . SER A 1 111 ? -3.181 6.986 -18.951 1.00 82.50 111 SER A N 1
ATOM 859 C CA . SER A 1 111 ? -1.757 7.322 -19.086 1.00 82.50 111 SER A CA 1
ATOM 860 C C . SER A 1 111 ? -0.885 6.162 -19.570 1.00 82.50 111 SER A C 1
ATOM 862 O O . SER A 1 111 ? 0.158 6.414 -20.163 1.00 82.50 111 SER A O 1
ATOM 864 N N . LEU A 1 112 ? -1.289 4.916 -19.315 1.00 85.81 112 LEU A N 1
ATOM 865 C CA . LEU A 1 112 ? -0.571 3.713 -19.734 1.00 85.81 112 LEU A CA 1
ATOM 866 C C . LEU A 1 112 ? -1.098 3.157 -21.056 1.00 85.81 112 LEU A C 1
ATOM 868 O O . LEU A 1 112 ? -0.307 2.678 -21.863 1.00 85.81 112 LEU A O 1
ATOM 872 N N . GLN A 1 113 ? -2.402 3.268 -21.317 1.00 84.50 113 GLN A N 1
ATOM 873 C CA . GLN A 1 113 ? -3.003 2.829 -22.580 1.00 84.50 113 GLN A CA 1
ATOM 874 C C . GLN A 1 113 ? -2.400 3.551 -23.792 1.00 84.50 113 GLN A C 1
ATOM 876 O O . GLN A 1 113 ? -2.185 2.930 -24.830 1.00 84.50 113 GLN A O 1
ATOM 881 N N . MET A 1 114 ? -2.045 4.830 -23.638 1.00 82.75 114 MET A N 1
ATOM 882 C CA . MET A 1 114 ? -1.385 5.615 -24.689 1.00 82.75 114 MET A CA 1
ATOM 883 C C . MET A 1 114 ? 0.031 5.123 -25.045 1.00 82.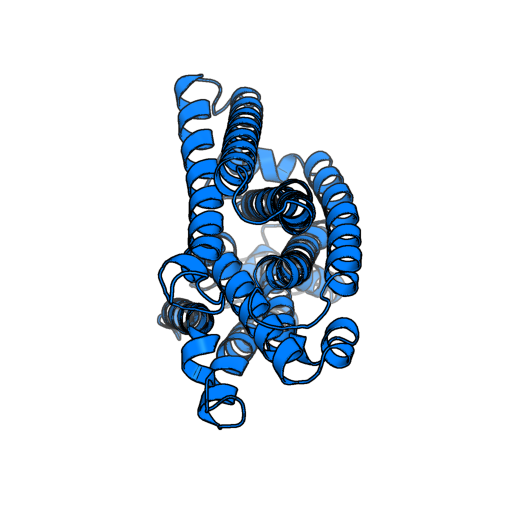75 114 MET A C 1
ATOM 885 O O . MET A 1 114 ? 0.553 5.505 -26.086 1.00 82.75 114 MET A O 1
ATOM 889 N N . LEU A 1 115 ? 0.655 4.282 -24.210 1.00 82.88 115 LEU A N 1
ATOM 890 C CA . LEU A 1 115 ? 2.021 3.772 -24.407 1.00 82.88 115 LEU A CA 1
ATOM 891 C C . LEU A 1 115 ? 2.064 2.426 -25.156 1.00 82.88 115 LEU A C 1
ATOM 893 O O . LEU A 1 115 ? 3.146 1.905 -25.428 1.00 82.88 115 LEU A O 1
ATOM 897 N N . GLY A 1 116 ? 0.900 1.851 -25.474 1.00 84.25 116 GLY A N 1
ATOM 898 C CA . GLY A 1 116 ? 0.764 0.532 -26.089 1.00 84.25 116 GLY A CA 1
ATOM 899 C C . GLY A 1 116 ? 0.724 -0.624 -25.079 1.00 84.25 116 GLY A C 1
ATOM 900 O O . GLY A 1 116 ? 1.194 -0.526 -23.945 1.00 84.25 116 GLY A O 1
ATOM 901 N N . GLU A 1 117 ? 0.162 -1.761 -25.504 1.00 85.00 117 GLU A N 1
ATOM 902 C CA . GLU A 1 117 ? -0.159 -2.904 -24.628 1.00 85.00 117 GLU A CA 1
ATOM 903 C C . GLU A 1 117 ? 1.075 -3.489 -23.917 1.00 85.00 117 GLU A C 1
ATOM 905 O O . GLU A 1 117 ? 1.012 -3.847 -22.738 1.00 85.00 117 GLU A O 1
ATOM 910 N N . LYS A 1 118 ? 2.223 -3.549 -24.603 1.00 83.88 118 LYS A N 1
ATOM 911 C CA . LYS A 1 118 ? 3.473 -4.076 -24.032 1.00 83.88 118 LYS A CA 1
ATOM 912 C C . LYS A 1 118 ? 3.998 -3.188 -22.899 1.00 83.88 118 LYS A C 1
ATOM 914 O O . LYS A 1 118 ? 4.315 -3.693 -21.825 1.00 83.88 118 LYS A O 1
ATOM 919 N N . ALA A 1 119 ? 4.047 -1.872 -23.116 1.00 84.81 119 ALA A N 1
ATOM 920 C CA . ALA A 1 119 ? 4.502 -0.910 -22.113 1.00 84.81 119 ALA A CA 1
ATOM 921 C C . ALA A 1 119 ? 3.541 -0.842 -20.917 1.00 84.81 119 ALA A C 1
ATOM 923 O O . ALA A 1 119 ? 3.983 -0.843 -19.768 1.00 84.81 119 ALA A O 1
ATOM 924 N N . ALA A 1 120 ? 2.230 -0.859 -21.181 1.00 88.25 120 ALA A N 1
ATOM 925 C CA . ALA A 1 120 ? 1.198 -0.866 -20.150 1.00 88.25 120 ALA A CA 1
ATOM 926 C C . ALA A 1 120 ? 1.279 -2.109 -19.248 1.00 88.25 120 ALA A C 1
ATOM 928 O O . ALA A 1 120 ? 1.120 -1.999 -18.032 1.00 88.25 120 ALA A O 1
ATOM 929 N N . ASN A 1 121 ? 1.564 -3.286 -19.816 1.00 87.50 121 ASN A N 1
ATOM 930 C CA . ASN A 1 121 ? 1.728 -4.514 -19.038 1.00 87.50 121 ASN A CA 1
ATOM 931 C C . ASN A 1 121 ? 2.997 -4.511 -18.183 1.00 87.50 121 ASN A C 1
ATOM 933 O O . ASN A 1 121 ? 2.923 -4.873 -17.013 1.00 87.50 121 ASN A O 1
ATOM 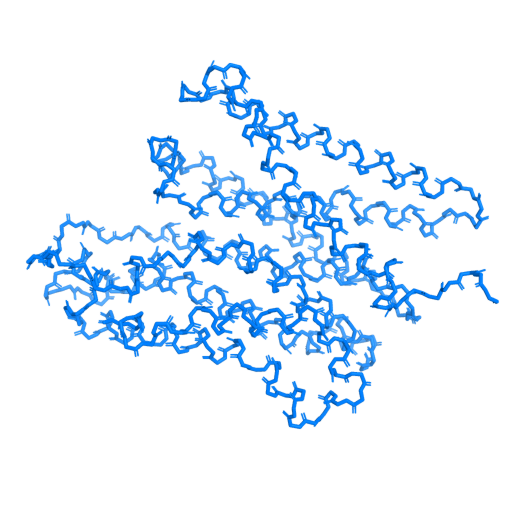937 N N . VAL A 1 122 ? 4.130 -4.042 -18.713 1.00 86.69 122 VAL A N 1
ATOM 938 C CA . VAL A 1 122 ? 5.360 -3.926 -17.911 1.00 86.69 122 VAL A CA 1
ATOM 939 C C . VAL A 1 122 ? 5.179 -2.930 -16.768 1.00 86.69 122 VAL A C 1
ATOM 941 O O . VAL A 1 122 ? 5.558 -3.221 -15.633 1.00 86.69 122 VAL A O 1
ATOM 944 N N . ALA A 1 123 ? 4.530 -1.792 -17.023 1.00 88.69 123 ALA A N 1
ATOM 945 C CA . ALA A 1 123 ? 4.200 -0.843 -15.968 1.00 88.69 123 ALA A CA 1
ATOM 946 C C . ALA A 1 123 ? 3.264 -1.454 -14.917 1.00 88.69 123 ALA A C 1
ATOM 948 O O . ALA A 1 123 ? 3.502 -1.285 -13.723 1.00 88.69 123 ALA A O 1
ATOM 949 N N . ARG A 1 124 ? 2.251 -2.225 -15.339 1.00 91.88 124 ARG A N 1
ATOM 950 C CA . ARG A 1 124 ? 1.381 -2.979 -14.428 1.00 91.88 124 ARG A CA 1
ATOM 951 C C . ARG A 1 124 ? 2.182 -3.928 -13.543 1.00 91.88 124 ARG A C 1
ATOM 953 O O . ARG A 1 124 ? 1.974 -3.915 -12.337 1.00 91.88 124 ARG A O 1
ATOM 960 N N . HIS A 1 125 ? 3.096 -4.720 -14.105 1.00 89.88 125 HIS A N 1
ATOM 961 C CA . HIS A 1 125 ? 3.938 -5.626 -13.316 1.00 89.88 125 HIS A CA 1
ATOM 962 C C . HIS A 1 125 ? 4.747 -4.865 -12.267 1.00 89.88 125 HIS A C 1
ATOM 964 O O . HIS A 1 125 ? 4.778 -5.264 -11.110 1.00 89.88 125 HIS A O 1
ATOM 970 N N . ARG A 1 126 ? 5.331 -3.717 -12.627 1.00 88.06 126 ARG A N 1
ATOM 971 C CA . ARG A 1 126 ? 6.071 -2.880 -11.671 1.00 88.06 126 ARG A CA 1
ATOM 972 C C . ARG A 1 126 ? 5.179 -2.308 -10.567 1.00 88.06 126 ARG A C 1
ATOM 974 O O . ARG A 1 126 ? 5.604 -2.297 -9.415 1.00 88.06 126 ARG A O 1
ATOM 981 N N . ILE A 1 127 ? 3.958 -1.879 -10.896 1.00 92.44 127 ILE A N 1
ATOM 982 C CA . ILE A 1 127 ? 2.972 -1.417 -9.905 1.00 92.44 127 ILE A CA 1
ATOM 983 C C . ILE A 1 127 ? 2.591 -2.570 -8.967 1.00 92.44 127 ILE A C 1
ATOM 985 O O . ILE A 1 127 ? 2.639 -2.395 -7.756 1.00 92.44 127 ILE A O 1
ATOM 989 N N . MET A 1 128 ? 2.290 -3.758 -9.505 1.00 93.31 128 MET A N 1
ATOM 990 C CA . MET A 1 128 ? 1.979 -4.956 -8.715 1.00 93.31 128 MET A CA 1
ATOM 991 C C . MET A 1 128 ? 3.120 -5.328 -7.764 1.00 93.31 128 MET A C 1
ATOM 993 O O . MET A 1 128 ? 2.864 -5.547 -6.583 1.00 93.31 128 MET A O 1
ATOM 997 N N . ASN A 1 129 ? 4.371 -5.328 -8.238 1.00 90.50 129 ASN A N 1
ATOM 998 C CA . ASN A 1 129 ? 5.540 -5.589 -7.397 1.00 90.50 129 ASN A CA 1
ATOM 999 C C . ASN A 1 129 ? 5.637 -4.586 -6.242 1.00 90.50 129 ASN A C 1
ATOM 1001 O O . ASN A 1 129 ? 5.830 -4.986 -5.098 1.00 90.50 129 ASN A O 1
ATOM 1005 N N . PHE A 1 130 ? 5.495 -3.290 -6.531 1.00 90.38 130 PHE A N 1
ATOM 1006 C CA . PHE A 1 130 ? 5.572 -2.246 -5.511 1.00 90.38 130 PHE A CA 1
ATOM 1007 C C . PHE A 1 130 ? 4.449 -2.379 -4.475 1.00 90.38 130 PHE A C 1
ATOM 1009 O O . PHE A 1 130 ? 4.716 -2.387 -3.277 1.00 90.38 130 PHE A O 1
ATOM 1016 N N . THR A 1 131 ? 3.204 -2.558 -4.926 1.00 94.44 131 THR A N 1
ATOM 1017 C CA . THR A 1 131 ? 2.052 -2.764 -4.039 1.00 94.44 131 THR A CA 1
ATOM 1018 C C . THR A 1 131 ? 2.224 -4.012 -3.174 1.00 94.44 131 THR A C 1
ATOM 1020 O O . THR A 1 131 ? 1.957 -3.953 -1.976 1.00 94.44 131 THR A O 1
ATOM 1023 N N . ALA A 1 132 ? 2.711 -5.120 -3.743 1.00 93.56 132 ALA A N 1
ATOM 1024 C CA . ALA A 1 132 ? 2.986 -6.342 -2.994 1.00 93.56 132 ALA A CA 1
ATOM 1025 C C . ALA A 1 132 ? 4.076 -6.139 -1.937 1.00 93.56 132 ALA A C 1
ATOM 1027 O O . ALA A 1 132 ? 3.890 -6.570 -0.805 1.00 93.56 132 ALA A O 1
ATOM 1028 N N . LEU A 1 133 ? 5.173 -5.445 -2.263 1.00 90.25 133 LEU A N 1
ATOM 1029 C CA . LEU A 1 133 ? 6.218 -5.112 -1.288 1.00 90.25 133 LEU A CA 1
ATOM 1030 C C . LEU A 1 133 ? 5.666 -4.263 -0.140 1.00 90.25 133 LEU A C 1
ATOM 1032 O O . LEU A 1 133 ? 5.900 -4.592 1.019 1.00 90.25 133 LEU A O 1
ATOM 1036 N N . CYS A 1 134 ? 4.909 -3.204 -0.441 1.00 90.50 134 CYS A N 1
ATOM 1037 C CA . CYS A 1 134 ? 4.299 -2.365 0.591 1.00 90.50 134 CYS A CA 1
ATOM 1038 C C . CYS A 1 134 ? 3.362 -3.172 1.494 1.00 90.50 134 CYS A C 1
ATOM 1040 O O . CYS A 1 134 ? 3.454 -3.057 2.714 1.00 90.50 134 CYS A O 1
ATOM 1042 N N . LEU A 1 135 ? 2.500 -4.014 0.919 1.00 93.00 135 LEU A N 1
ATOM 1043 C CA . LEU A 1 135 ? 1.588 -4.856 1.690 1.00 93.00 135 LEU A CA 1
ATOM 1044 C C . LEU A 1 135 ? 2.330 -5.904 2.520 1.00 93.00 135 LEU A C 1
ATOM 1046 O O . LEU A 1 135 ? 2.022 -6.041 3.691 1.00 93.00 135 LEU A O 1
ATOM 1050 N N . LEU A 1 136 ? 3.337 -6.592 1.975 1.00 91.12 136 LEU A N 1
ATOM 1051 C CA . LEU A 1 136 ? 4.130 -7.577 2.722 1.00 91.12 136 LEU A CA 1
ATOM 1052 C C . LEU A 1 136 ? 4.856 -6.948 3.917 1.00 91.12 136 LEU A C 1
ATOM 1054 O O . LEU A 1 136 ? 4.854 -7.522 5.001 1.00 91.12 136 LEU A O 1
ATOM 1058 N N . MET A 1 137 ? 5.423 -5.752 3.738 1.00 84.62 137 MET A N 1
ATOM 1059 C CA . MET A 1 137 ? 6.112 -5.020 4.808 1.00 84.62 137 MET A CA 1
ATOM 1060 C C . MET A 1 137 ? 5.163 -4.504 5.895 1.00 84.62 137 MET A C 1
ATOM 1062 O O . MET A 1 137 ? 5.601 -4.244 7.010 1.00 84.62 137 MET A O 1
ATOM 1066 N N . THR A 1 138 ? 3.881 -4.325 5.573 1.00 87.06 138 THR A N 1
ATOM 1067 C CA . THR A 1 138 ? 2.887 -3.721 6.474 1.00 87.06 138 THR A CA 1
ATOM 1068 C C . THR A 1 138 ? 1.832 -4.715 6.955 1.00 87.06 138 THR A C 1
ATOM 1070 O O . THR A 1 138 ? 1.030 -4.363 7.814 1.00 87.06 138 THR A O 1
ATOM 1073 N N . LEU A 1 139 ? 1.848 -5.961 6.463 1.00 87.94 139 LEU A N 1
ATOM 1074 C CA . LEU A 1 139 ? 0.793 -6.951 6.687 1.00 87.94 139 LEU A CA 1
ATOM 1075 C C . LEU A 1 139 ? 0.561 -7.205 8.178 1.00 87.94 139 LEU A C 1
ATOM 1077 O O . LEU A 1 139 ? -0.565 -7.097 8.640 1.00 87.94 139 LEU A O 1
ATOM 1081 N N . GLY A 1 140 ? 1.625 -7.472 8.938 1.00 82.94 140 GLY A N 1
ATOM 1082 C CA . GLY A 1 140 ? 1.512 -7.740 10.376 1.00 82.94 140 GLY A CA 1
ATOM 1083 C C . GLY A 1 140 ? 1.115 -6.520 11.214 1.00 82.94 140 GLY A C 1
ATOM 1084 O O . GLY A 1 140 ? 0.589 -6.687 12.307 1.00 82.94 140 GLY A O 1
ATOM 1085 N N . LEU A 1 141 ? 1.342 -5.304 10.704 1.00 84.75 141 LEU A N 1
ATOM 1086 C CA . LEU A 1 141 ? 1.027 -4.059 11.410 1.00 84.75 141 LEU A CA 1
ATOM 1087 C C . LEU A 1 141 ? -0.391 -3.563 11.116 1.00 84.75 141 LEU A C 1
ATOM 1089 O O . LEU A 1 141 ? -1.042 -3.040 12.013 1.00 84.75 141 LEU A O 1
ATOM 1093 N N . LEU A 1 142 ? -0.854 -3.713 9.871 1.00 86.19 142 LEU A N 1
ATOM 1094 C CA . LEU A 1 142 ? -2.188 -3.293 9.431 1.00 86.19 142 LEU A CA 1
ATOM 1095 C C . LEU A 1 142 ? -3.251 -4.373 9.601 1.00 86.19 142 LEU A C 1
ATOM 1097 O O . LEU A 1 142 ? -4.434 -4.054 9.590 1.00 86.19 142 LEU A O 1
ATOM 1101 N N . PHE A 1 143 ? -2.856 -5.642 9.697 1.00 88.88 143 PHE A N 1
ATOM 1102 C CA . PHE A 1 143 ? -3.760 -6.781 9.842 1.00 88.88 143 PHE A CA 1
ATOM 1103 C C . PHE A 1 143 ? -3.327 -7.620 11.051 1.00 88.88 143 PHE A C 1
ATOM 1105 O O . PHE A 1 143 ? -2.906 -8.767 10.882 1.00 88.88 143 PHE A O 1
ATOM 1112 N N . PRO A 1 144 ? -3.378 -7.053 12.271 1.00 84.56 144 PRO A N 1
ATOM 1113 C CA . PRO A 1 144 ? -2.918 -7.749 13.463 1.00 84.56 144 PRO A CA 1
ATOM 1114 C C . PRO A 1 144 ? -3.831 -8.942 13.762 1.00 84.56 144 PRO A C 1
ATOM 1116 O O . PRO A 1 144 ? -5.049 -8.860 13.603 1.00 84.56 144 PRO A O 1
ATOM 1119 N N . GLU A 1 145 ? -3.248 -10.048 14.223 1.00 81.94 145 GLU A N 1
ATOM 1120 C CA . GLU A 1 145 ? -3.953 -11.321 14.428 1.00 81.94 145 GLU A CA 1
ATOM 1121 C C . GLU A 1 145 ? -5.189 -11.180 15.329 1.00 81.94 145 GLU A C 1
ATOM 1123 O O . GLU A 1 145 ? -6.253 -11.694 14.992 1.00 81.94 145 GLU A O 1
ATOM 1128 N N . GLN A 1 146 ? -5.081 -10.375 16.390 1.00 79.69 146 GLN A N 1
ATOM 1129 C CA . GLN A 1 146 ? -6.162 -10.065 17.335 1.00 79.69 146 GLN A CA 1
ATOM 1130 C C . GLN A 1 146 ? -7.436 -9.495 16.689 1.00 79.69 146 GLN A C 1
ATOM 1132 O O . GLN A 1 146 ? -8.518 -9.584 17.259 1.00 79.69 146 GLN A O 1
ATOM 1137 N N . ALA A 1 147 ? -7.340 -8.899 15.496 1.00 82.38 147 ALA A N 1
ATOM 1138 C CA . ALA A 1 147 ? -8.512 -8.407 14.778 1.00 82.38 147 ALA A CA 1
ATOM 1139 C C . ALA A 1 147 ? -9.276 -9.528 14.047 1.00 82.38 147 ALA A C 1
ATOM 1141 O O . ALA A 1 147 ? -10.375 -9.286 13.536 1.00 82.38 147 ALA A O 1
ATOM 1142 N N . TYR A 1 148 ? -8.705 -10.734 13.964 1.00 85.88 148 TYR A N 1
ATOM 1143 C CA . TYR A 1 148 ? -9.214 -11.871 13.190 1.00 85.88 148 TYR A CA 1
ATOM 1144 C C . TYR A 1 148 ? -9.398 -13.148 14.011 1.00 85.88 148 TYR A C 1
ATOM 1146 O O . TYR A 1 148 ? -10.075 -14.054 13.519 1.00 85.88 148 TYR A O 1
ATOM 1154 N N . THR A 1 149 ? -8.849 -13.220 15.220 1.00 82.50 149 THR A N 1
ATOM 1155 C CA . THR A 1 149 ? -9.021 -14.329 16.165 1.00 82.50 149 THR A CA 1
ATOM 1156 C C . THR A 1 149 ? -9.942 -13.929 17.312 1.00 82.50 149 THR A C 1
ATOM 1158 O O . THR A 1 149 ? -10.006 -12.760 17.694 1.00 82.50 149 THR A O 1
ATOM 1161 N N . ALA A 1 150 ? -10.709 -14.889 17.829 1.00 75.12 150 ALA A N 1
ATOM 1162 C CA . ALA A 1 150 ? -11.596 -14.639 18.960 1.00 75.12 150 ALA A CA 1
ATOM 1163 C C . ALA A 1 150 ? -10.797 -14.478 20.262 1.00 75.12 150 ALA A C 1
ATOM 1165 O O . ALA A 1 150 ? -9.963 -15.319 20.597 1.00 75.12 150 ALA A O 1
ATOM 1166 N N . THR A 1 151 ? -11.090 -13.422 21.020 1.00 68.38 151 THR A N 1
ATOM 1167 C CA . THR A 1 151 ? -10.519 -13.205 22.354 1.00 68.38 151 THR A CA 1
ATOM 1168 C C . THR A 1 151 ? -11.519 -13.665 23.412 1.00 68.38 151 THR A C 1
ATOM 1170 O O . THR A 1 151 ? -12.650 -13.179 23.443 1.00 68.38 151 THR A O 1
ATOM 1173 N N . GLU A 1 152 ? -11.116 -14.577 24.299 1.00 66.06 152 GLU A N 1
ATOM 1174 C CA . GLU A 1 152 ? -11.922 -14.975 25.459 1.00 66.06 152 GLU A CA 1
ATOM 1175 C C . GLU A 1 152 ? -11.348 -14.378 26.758 1.00 66.06 152 GLU A C 1
ATOM 1177 O O . GLU A 1 152 ? -10.139 -14.475 26.983 1.00 66.06 152 GLU A O 1
ATOM 1182 N N . PRO A 1 153 ? -12.179 -13.789 27.644 1.00 64.25 153 PRO A N 1
ATOM 1183 C CA . PRO A 1 153 ? -13.629 -13.613 27.533 1.00 64.25 153 PRO A CA 1
ATOM 1184 C C . PRO A 1 153 ? -14.026 -12.431 26.630 1.00 64.25 153 PRO A C 1
ATOM 1186 O O . PRO A 1 153 ? -13.403 -11.370 26.655 1.00 64.25 153 PRO A O 1
ATOM 1189 N N . LEU A 1 154 ? -15.119 -12.597 25.882 1.00 66.19 154 LEU A N 1
ATOM 1190 C CA . LEU A 1 154 ? -15.706 -11.527 25.074 1.00 66.19 154 LEU A CA 1
ATOM 1191 C C . LEU A 1 154 ? -16.341 -10.459 25.995 1.00 66.19 154 LEU A C 1
ATOM 1193 O O . LEU A 1 154 ? -17.078 -10.817 26.922 1.00 66.19 154 LEU A O 1
ATOM 1197 N N . PRO A 1 155 ? -16.099 -9.153 25.775 1.00 64.50 155 PRO A N 1
ATOM 1198 C CA . PRO A 1 155 ? -16.776 -8.098 26.513 1.00 64.50 155 PRO A CA 1
ATOM 1199 C C . PRO A 1 155 ? -18.284 -8.161 26.272 1.00 64.50 155 PRO A C 1
ATOM 1201 O O . PRO A 1 155 ? -18.758 -8.343 25.154 1.00 64.50 155 PRO A O 1
ATOM 1204 N N . GLN A 1 156 ? -19.041 -8.000 27.355 1.00 61.03 156 GLN A N 1
ATOM 1205 C CA . GLN A 1 156 ? -20.498 -8.143 27.345 1.00 61.03 156 GLN A CA 1
ATOM 1206 C C . GLN A 1 156 ? -21.217 -6.946 26.699 1.00 61.03 156 GLN A C 1
ATOM 1208 O O . GLN A 1 156 ? -22.387 -7.065 26.341 1.00 61.03 156 GLN A O 1
ATOM 1213 N N . GLN A 1 157 ? -20.541 -5.796 26.563 1.00 64.06 157 GLN A N 1
ATOM 1214 C CA . GLN A 1 157 ? -21.066 -4.565 25.962 1.00 64.06 157 GLN A CA 1
ATOM 1215 C C . GLN A 1 157 ? -19.952 -3.753 25.284 1.00 64.06 157 GLN A C 1
ATOM 1217 O O . GLN A 1 157 ? -18.789 -3.851 25.681 1.00 64.06 157 GLN A O 1
ATOM 1222 N N . GLY A 1 158 ? -20.351 -2.908 24.323 1.00 63.34 158 GLY A N 1
ATOM 1223 C CA . GLY A 1 158 ? -19.527 -1.852 23.728 1.00 63.34 158 GLY A CA 1
ATOM 1224 C C 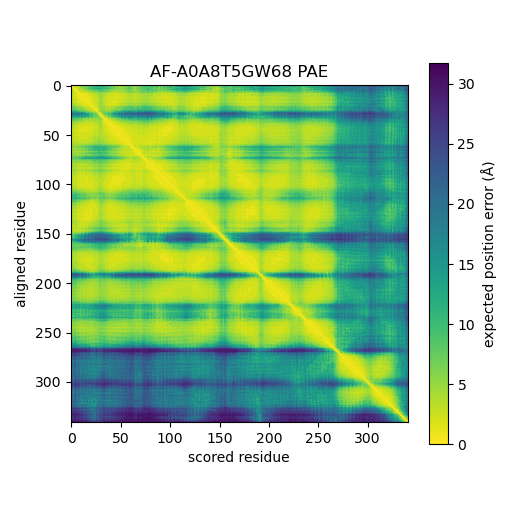. GLY A 1 158 ? -18.885 -0.981 24.798 1.00 63.34 158 GLY A C 1
ATOM 1225 O O . GLY A 1 158 ? -19.560 -0.194 25.455 1.00 63.34 158 GLY A O 1
ATOM 1226 N N . ILE A 1 159 ? -17.581 -1.152 24.982 1.00 69.81 159 ILE A N 1
ATOM 1227 C CA . ILE A 1 159 ? -16.783 -0.440 25.988 1.00 69.81 159 ILE A CA 1
ATOM 1228 C C . ILE A 1 159 ? -16.104 0.809 25.416 1.00 69.81 159 ILE A C 1
ATOM 1230 O O . ILE A 1 159 ? -15.679 1.674 26.181 1.00 69.81 159 ILE A O 1
ATOM 1234 N N . LEU A 1 160 ? -16.015 0.929 24.088 1.00 79.19 160 LEU A N 1
ATOM 1235 C CA . LEU A 1 160 ? -15.379 2.043 23.393 1.00 79.19 160 LEU A CA 1
ATOM 1236 C C . LEU A 1 160 ? -16.392 2.824 22.556 1.00 79.19 160 LEU A C 1
ATOM 1238 O O . LEU A 1 160 ? -17.351 2.276 22.018 1.00 79.19 160 LEU A O 1
ATOM 1242 N N . GLN A 1 161 ? -16.152 4.126 22.409 1.00 82.62 161 GLN A N 1
ATOM 1243 C CA . GLN A 1 161 ? -16.914 4.934 21.461 1.00 82.62 161 GLN A CA 1
ATOM 1244 C C . GLN A 1 161 ? -16.499 4.599 20.022 1.00 82.62 161 GLN A C 1
ATOM 1246 O O . GLN A 1 161 ? -15.303 4.410 19.780 1.00 82.62 161 GLN A O 1
ATOM 1251 N N . PRO A 1 162 ? -17.443 4.582 19.059 1.00 83.94 162 PRO A N 1
ATOM 1252 C CA . PRO A 1 162 ? -17.122 4.402 17.650 1.00 83.94 162 PRO A CA 1
ATOM 1253 C C . PRO A 1 162 ? -16.024 5.368 17.183 1.00 83.94 162 PRO A C 1
ATOM 1255 O O . PRO A 1 162 ? -16.038 6.542 17.576 1.00 83.94 162 PRO A O 1
ATOM 1258 N N . PRO A 1 163 ? -15.106 4.917 16.310 1.00 84.75 163 PRO A N 1
ATOM 1259 C CA . PRO A 1 163 ? -14.022 5.750 15.823 1.00 84.75 163 PRO A CA 1
ATOM 1260 C C . PRO A 1 163 ? -14.559 6.994 15.108 1.00 84.75 163 PRO A C 1
ATOM 1262 O O . PRO A 1 163 ? -15.612 6.987 14.456 1.00 84.75 163 PRO A O 1
ATOM 1265 N N . SER A 1 164 ? -13.819 8.093 15.238 1.00 85.50 164 SER A N 1
ATOM 1266 C CA . SER A 1 164 ? -14.165 9.347 14.581 1.00 85.50 164 SER A CA 1
ATOM 1267 C C . SER A 1 164 ? -14.031 9.217 13.063 1.00 85.50 164 SER A C 1
ATOM 1269 O O . SER A 1 164 ? -13.176 8.502 12.540 1.00 85.50 164 SER A O 1
ATOM 1271 N N . LEU A 1 165 ? -14.847 9.971 12.322 1.00 84.38 165 LEU A N 1
ATOM 1272 C CA . LEU A 1 165 ? -14.789 9.951 10.859 1.00 84.38 165 LEU A CA 1
ATOM 1273 C C . LEU A 1 165 ? -13.440 10.462 10.322 1.00 84.38 165 LEU A C 1
ATOM 1275 O O . LEU A 1 165 ? -13.025 10.066 9.241 1.00 84.38 165 LEU A O 1
ATOM 1279 N N . SER A 1 166 ? -12.724 11.305 11.073 1.00 81.44 166 SER A N 1
ATOM 1280 C CA . SER A 1 166 ? -11.373 11.740 10.700 1.00 81.44 166 SER A CA 1
ATOM 1281 C C . SER A 1 166 ? -10.356 10.593 10.691 1.00 81.44 166 SER A C 1
ATOM 1283 O O . SER A 1 166 ? -9.365 10.683 9.963 1.00 81.44 166 SER A O 1
ATOM 1285 N N . GLY A 1 167 ? -10.614 9.507 11.432 1.00 82.50 167 GLY A N 1
ATOM 1286 C CA . GLY A 1 167 ? -9.813 8.280 11.410 1.00 82.50 167 GLY A CA 1
ATOM 1287 C C . GLY A 1 167 ? -9.832 7.570 10.053 1.00 82.50 167 GLY A C 1
ATOM 1288 O O . GLY A 1 167 ? -8.829 6.985 9.658 1.00 82.50 167 GLY A O 1
ATOM 1289 N N . ALA A 1 168 ? -10.906 7.731 9.270 1.00 88.56 168 ALA A N 1
ATOM 1290 C CA . ALA A 1 168 ? -11.005 7.201 7.907 1.00 88.56 168 ALA A CA 1
ATOM 1291 C C . ALA A 1 168 ? -9.929 7.745 6.956 1.00 88.56 168 ALA A C 1
ATOM 1293 O O . ALA A 1 168 ? -9.633 7.128 5.933 1.00 88.56 168 ALA A O 1
ATOM 1294 N N . LEU A 1 169 ? -9.344 8.911 7.257 1.00 89.38 169 LEU A N 1
ATOM 1295 C CA . LEU A 1 169 ? -8.345 9.507 6.377 1.00 89.38 169 LEU A CA 1
ATOM 1296 C C . LEU A 1 169 ? -7.061 8.671 6.324 1.00 89.38 169 LEU A C 1
ATOM 1298 O O . LEU A 1 169 ? -6.403 8.650 5.288 1.00 89.38 169 LEU A O 1
ATOM 1302 N N . LEU A 1 170 ? -6.727 7.950 7.394 1.00 87.75 170 LEU A N 1
ATOM 1303 C CA . LEU A 1 170 ? -5.514 7.143 7.477 1.00 87.75 170 LEU A CA 1
ATOM 1304 C C . LEU A 1 170 ? -5.496 6.008 6.427 1.00 87.75 170 LEU A C 1
ATOM 1306 O O . LEU A 1 170 ? -4.595 6.025 5.579 1.00 87.75 170 LEU A O 1
ATOM 1310 N N . PRO A 1 171 ? -6.471 5.072 6.381 1.00 91.94 171 PRO A N 1
ATOM 1311 C CA . PRO A 1 171 ? -6.487 4.023 5.359 1.00 91.94 171 PRO A CA 1
ATOM 1312 C C . PRO A 1 171 ? -6.578 4.592 3.933 1.00 91.94 171 PRO A C 1
ATOM 1314 O O . PRO A 1 171 ? -5.956 4.057 3.012 1.00 91.94 171 PRO A O 1
ATOM 1317 N N . ILE A 1 172 ? -7.280 5.719 3.744 1.00 94.25 172 ILE A N 1
ATOM 1318 C CA . ILE A 1 172 ? -7.372 6.409 2.447 1.00 94.25 172 ILE A CA 1
ATOM 1319 C C . ILE A 1 172 ? -6.002 6.941 2.004 1.00 94.25 172 ILE A C 1
ATOM 1321 O O . ILE A 1 172 ? -5.582 6.696 0.871 1.00 94.25 172 ILE A O 1
ATOM 1325 N N . LEU A 1 173 ? -5.292 7.661 2.877 1.00 93.38 173 LEU A N 1
ATOM 1326 C CA . LEU A 1 173 ? -3.969 8.211 2.577 1.00 93.38 173 LEU A CA 1
ATOM 1327 C C . LEU A 1 173 ? -2.960 7.105 2.296 1.00 93.38 173 LEU A C 1
ATOM 1329 O O . LEU A 1 173 ? -2.212 7.206 1.324 1.00 93.38 173 LEU A O 1
ATOM 1333 N N . PHE A 1 174 ? -2.974 6.044 3.103 1.00 92.38 174 PHE A N 1
ATOM 1334 C CA . PHE A 1 174 ? -2.136 4.871 2.888 1.00 92.38 174 PHE A CA 1
ATOM 1335 C C . PHE A 1 174 ? -2.359 4.276 1.490 1.00 92.38 174 PHE A C 1
ATOM 1337 O O . PHE A 1 174 ? -1.402 4.157 0.721 1.00 92.38 174 PHE A O 1
ATOM 1344 N N . ALA A 1 175 ? -3.614 3.994 1.116 1.00 95.94 175 ALA A N 1
ATOM 1345 C CA . ALA A 1 175 ? -3.933 3.441 -0.198 1.00 95.94 175 ALA A CA 1
ATOM 1346 C C . ALA A 1 175 ? -3.466 4.347 -1.343 1.00 95.94 175 ALA A C 1
ATOM 1348 O O . ALA A 1 175 ? -2.776 3.897 -2.260 1.00 95.94 175 ALA A O 1
ATOM 1349 N N . LEU A 1 176 ? -3.809 5.636 -1.283 1.00 96.69 176 LEU A N 1
ATOM 1350 C CA . LEU A 1 176 ? -3.500 6.586 -2.350 1.00 96.69 176 LEU A CA 1
ATOM 1351 C C . LEU A 1 176 ? -1.990 6.802 -2.517 1.00 96.69 176 LEU A C 1
ATOM 1353 O O . LEU A 1 176 ? -1.503 6.835 -3.651 1.00 96.69 176 LEU A O 1
ATOM 1357 N N . LEU A 1 177 ? -1.243 6.911 -1.412 1.00 94.75 177 LEU A N 1
ATOM 1358 C CA . LEU A 1 177 ? 0.212 7.056 -1.450 1.00 94.75 177 LEU A CA 1
ATOM 1359 C C . LEU A 1 177 ? 0.877 5.825 -2.071 1.00 94.75 177 LEU A C 1
ATOM 1361 O O . LEU A 1 177 ? 1.757 5.983 -2.916 1.00 94.75 177 LEU A O 1
ATOM 1365 N N . VAL A 1 178 ? 0.448 4.608 -1.717 1.00 94.56 178 VAL A N 1
ATOM 1366 C CA . VAL A 1 178 ? 0.993 3.375 -2.309 1.00 94.56 178 VAL A CA 1
ATOM 1367 C C . VAL A 1 178 ? 0.635 3.269 -3.794 1.00 94.56 178 VAL A C 1
ATOM 1369 O O . VAL A 1 178 ? 1.506 2.957 -4.605 1.00 94.56 178 VAL A O 1
ATOM 1372 N N . MET A 1 179 ? -0.609 3.564 -4.184 1.00 95.44 179 MET A N 1
ATOM 1373 C CA . MET A 1 179 ? -1.054 3.501 -5.583 1.00 95.44 179 MET A CA 1
ATOM 1374 C C . MET A 1 179 ? -0.237 4.434 -6.485 1.00 95.44 179 MET A C 1
ATOM 1376 O O . MET A 1 179 ? 0.311 4.007 -7.506 1.00 95.44 179 MET A O 1
ATOM 1380 N N . PHE A 1 180 ? -0.111 5.707 -6.108 1.00 94.75 180 PHE A N 1
ATOM 1381 C CA . PHE A 1 180 ? 0.586 6.699 -6.928 1.00 94.75 180 PHE A CA 1
ATOM 1382 C C . PHE A 1 180 ? 2.110 6.594 -6.822 1.00 94.75 180 PHE A C 1
ATOM 1384 O O . PHE A 1 180 ? 2.807 6.819 -7.815 1.00 94.75 180 PHE A O 1
ATOM 1391 N N . SER A 1 181 ? 2.645 6.145 -5.684 1.00 90.56 181 SER A N 1
ATOM 1392 C CA . SER A 1 181 ? 4.045 5.715 -5.597 1.00 90.56 181 SER A CA 1
ATOM 1393 C C . SER A 1 181 ? 4.330 4.505 -6.479 1.00 90.56 181 SER A C 1
ATOM 1395 O O . SER A 1 181 ? 5.389 4.466 -7.096 1.00 90.56 181 SER A O 1
ATOM 1397 N N . GLY A 1 182 ? 3.376 3.586 -6.646 1.00 90.88 182 GLY A N 1
ATOM 1398 C CA . GLY A 1 182 ? 3.461 2.494 -7.614 1.00 90.88 182 GLY A CA 1
ATOM 1399 C C . GLY A 1 182 ? 3.554 2.993 -9.058 1.00 90.88 182 GLY A C 1
ATOM 1400 O O . GLY A 1 182 ? 4.430 2.544 -9.801 1.00 90.88 182 GLY A O 1
ATOM 1401 N N . GLU A 1 183 ? 2.712 3.958 -9.462 1.00 92.25 183 GLU A N 1
ATOM 1402 C CA . GLU A 1 183 ? 2.812 4.607 -10.787 1.00 92.25 183 GLU A CA 1
ATOM 1403 C C . GLU A 1 183 ? 4.205 5.227 -10.993 1.00 92.25 183 GLU A C 1
ATOM 1405 O O . GLU A 1 183 ? 4.842 5.032 -12.035 1.00 92.25 183 GLU A O 1
ATOM 1410 N N . LEU A 1 184 ? 4.697 5.956 -9.986 1.00 88.25 184 LEU A N 1
ATOM 1411 C CA . LEU A 1 184 ? 5.993 6.625 -10.037 1.00 88.25 184 LEU A CA 1
ATOM 1412 C C . LEU A 1 184 ? 7.162 5.630 -10.057 1.00 88.25 184 LEU A C 1
ATOM 1414 O O . LEU A 1 184 ? 8.136 5.834 -10.788 1.00 88.25 184 LEU A O 1
ATOM 1418 N N . PHE A 1 185 ? 7.052 4.540 -9.299 1.00 86.94 185 PHE A N 1
ATOM 1419 C CA . PHE A 1 185 ? 8.005 3.439 -9.283 1.00 86.94 185 PHE A CA 1
ATOM 1420 C C . PHE A 1 185 ? 8.071 2.756 -10.650 1.00 86.94 185 PHE A C 1
ATOM 1422 O O . PHE A 1 185 ? 9.165 2.547 -11.174 1.00 86.94 185 PHE A O 1
ATOM 1429 N N . ALA A 1 186 ? 6.932 2.485 -11.290 1.00 87.38 186 ALA A N 1
ATOM 1430 C CA . ALA A 1 186 ? 6.890 1.903 -12.631 1.00 87.38 186 ALA A CA 1
ATOM 1431 C C . ALA A 1 186 ? 7.535 2.809 -13.686 1.00 87.38 186 ALA A C 1
ATOM 1433 O O . ALA A 1 186 ? 8.360 2.349 -14.482 1.00 87.38 186 ALA A O 1
ATOM 1434 N N . ALA A 1 187 ? 7.231 4.109 -13.643 1.00 84.75 187 ALA A N 1
ATOM 1435 C CA . ALA A 1 187 ? 7.847 5.096 -14.526 1.00 84.75 187 ALA A CA 1
ATOM 1436 C C . ALA A 1 187 ? 9.364 5.243 -14.300 1.00 84.75 187 ALA A C 1
ATOM 1438 O O . ALA A 1 187 ? 10.093 5.631 -15.214 1.00 84.75 187 ALA A O 1
ATOM 1439 N N . SER A 1 188 ? 9.840 4.945 -13.087 1.00 76.12 188 SER A N 1
ATOM 1440 C CA . SER A 1 188 ? 11.242 5.111 -12.689 1.00 76.12 188 SER A CA 1
ATOM 1441 C C . SER A 1 188 ? 12.074 3.829 -12.754 1.00 76.12 188 SER A C 1
ATOM 1443 O O . SER A 1 188 ? 13.296 3.925 -12.752 1.00 76.12 188 SER A O 1
ATOM 1445 N N . SER A 1 189 ? 11.462 2.652 -12.900 1.00 75.50 189 SER A N 1
ATOM 1446 C CA . SER A 1 189 ? 12.155 1.349 -12.943 1.00 75.50 189 SER A CA 1
ATOM 1447 C C . SER A 1 189 ? 12.111 0.647 -14.307 1.00 75.50 189 SER A C 1
ATOM 1449 O O . SER A 1 189 ? 12.772 -0.370 -14.501 1.00 75.50 189 SER A O 1
ATOM 1451 N N . THR A 1 190 ? 11.358 1.166 -15.281 1.00 73.31 190 THR A N 1
ATOM 1452 C CA . THR A 1 190 ? 11.268 0.560 -16.623 1.00 73.31 190 THR A CA 1
ATOM 1453 C C . THR A 1 190 ? 12.382 1.102 -17.531 1.00 73.31 190 THR A C 1
ATOM 1455 O O . THR A 1 190 ? 12.395 2.304 -17.791 1.00 73.31 190 THR A O 1
ATOM 1458 N N . TYR A 1 191 ? 13.326 0.259 -17.980 1.00 59.03 191 TYR A N 1
ATOM 1459 C CA . TYR A 1 191 ? 14.519 0.661 -18.763 1.00 59.03 191 TYR A CA 1
ATOM 1460 C C . TYR A 1 191 ? 14.528 0.175 -20.227 1.00 59.03 191 TYR A C 1
ATOM 1462 O O . TYR A 1 191 ? 15.164 0.796 -21.069 1.00 59.03 191 TYR A O 1
ATOM 1470 N N . SER A 1 192 ? 13.827 -0.914 -20.553 1.00 54.97 192 SER A N 1
ATOM 1471 C CA . SER A 1 192 ? 13.973 -1.648 -21.830 1.00 54.97 192 SER A CA 1
ATOM 1472 C C . SER A 1 192 ? 12.966 -1.308 -22.927 1.00 54.97 192 SER A C 1
ATOM 1474 O O . SER A 1 192 ? 13.006 -1.912 -23.998 1.00 54.97 192 SER A O 1
ATOM 1476 N N . ILE A 1 193 ? 12.032 -0.386 -22.687 1.00 61.03 193 ILE A N 1
ATOM 1477 C CA . ILE A 1 193 ? 10.966 -0.081 -23.648 1.00 61.03 193 ILE A CA 1
ATOM 1478 C C . ILE A 1 193 ? 11.131 1.349 -24.146 1.00 61.03 193 ILE A C 1
ATOM 1480 O O . ILE A 1 193 ? 11.219 2.277 -23.344 1.00 61.03 193 ILE A O 1
ATOM 1484 N N . SER A 1 194 ? 11.100 1.524 -25.469 1.00 61.72 194 SER A N 1
ATOM 1485 C CA . SER A 1 194 ? 11.041 2.814 -26.167 1.00 61.72 194 SER A CA 1
ATOM 1486 C C . SER A 1 194 ? 9.666 3.486 -26.001 1.00 61.72 194 SER A C 1
ATOM 1488 O O . SER A 1 194 ? 8.993 3.804 -26.979 1.00 61.72 194 SER A O 1
ATOM 1490 N N . ALA A 1 195 ? 9.200 3.628 -24.762 1.00 73.12 195 ALA A N 1
ATOM 1491 C CA . ALA A 1 195 ? 7.945 4.278 -24.412 1.00 73.12 195 ALA A CA 1
ATOM 1492 C C . ALA A 1 195 ? 8.228 5.437 -23.457 1.00 73.12 195 ALA A C 1
ATOM 1494 O O . ALA A 1 195 ? 8.995 5.298 -22.500 1.00 73.12 195 ALA A O 1
ATOM 1495 N N . ASP A 1 196 ? 7.599 6.584 -23.709 1.00 80.81 196 ASP A N 1
ATOM 1496 C CA . ASP A 1 196 ? 7.798 7.768 -22.883 1.00 80.81 196 ASP A CA 1
ATOM 1497 C C . ASP A 1 196 ? 6.884 7.762 -21.648 1.00 80.81 196 ASP A C 1
ATOM 1499 O O . ASP A 1 196 ? 5.713 8.134 -21.692 1.00 80.81 196 ASP A O 1
ATOM 1503 N N . PHE A 1 197 ? 7.448 7.384 -20.501 1.00 83.38 197 PHE A N 1
ATOM 1504 C CA . PHE A 1 197 ? 6.764 7.423 -19.206 1.00 83.38 197 PHE A CA 1
ATOM 1505 C C . PHE A 1 197 ? 6.763 8.817 -18.543 1.00 83.38 197 PHE A C 1
ATOM 1507 O O . PHE A 1 197 ? 6.339 8.943 -17.390 1.00 83.38 197 PHE A O 1
ATOM 1514 N N . SER A 1 198 ? 7.225 9.878 -19.218 1.00 82.44 198 SER A N 1
ATOM 1515 C CA . SER A 1 198 ? 7.340 11.231 -18.650 1.00 82.44 198 SER A CA 1
ATOM 1516 C C . SER A 1 198 ? 6.009 11.787 -18.132 1.00 82.44 198 SER A C 1
ATOM 151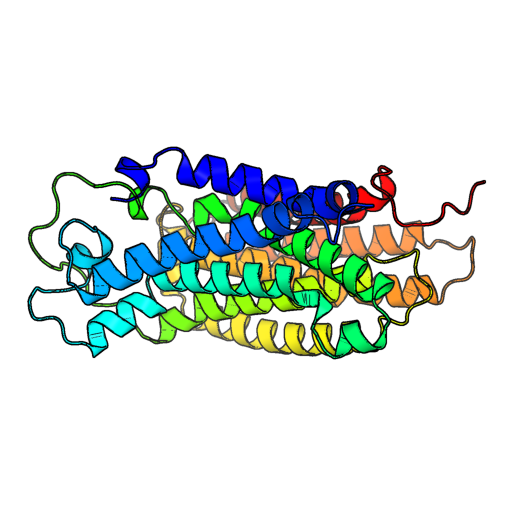8 O O . SER A 1 198 ? 5.958 12.332 -17.027 1.00 82.44 198 SER A O 1
ATOM 1520 N N . SER A 1 199 ? 4.924 11.601 -18.889 1.00 84.62 199 SER A N 1
ATOM 1521 C CA . SER A 1 199 ? 3.578 12.068 -18.531 1.00 84.62 199 SER A CA 1
ATOM 1522 C C . SER A 1 199 ? 3.037 11.346 -17.296 1.00 84.62 199 SER A C 1
ATOM 1524 O O . SER A 1 199 ? 2.517 11.992 -16.381 1.00 84.62 199 SER A O 1
ATOM 1526 N N . LEU A 1 200 ? 3.221 10.021 -17.227 1.00 87.25 200 LEU A N 1
ATOM 1527 C CA . LEU A 1 200 ? 2.863 9.221 -16.054 1.00 87.25 200 LEU A CA 1
ATOM 1528 C C . LEU A 1 200 ? 3.649 9.687 -14.827 1.00 87.25 200 LEU A C 1
ATOM 1530 O O . LEU A 1 200 ? 3.050 9.994 -13.800 1.00 87.25 200 LEU A O 1
ATOM 1534 N N . ALA A 1 201 ? 4.972 9.819 -14.959 1.00 86.00 201 ALA A N 1
ATOM 1535 C CA . ALA A 1 201 ? 5.836 10.252 -13.870 1.00 86.00 201 ALA A CA 1
ATOM 1536 C C . ALA A 1 201 ? 5.459 11.645 -13.354 1.00 86.00 201 ALA A C 1
ATOM 1538 O O . ALA A 1 201 ? 5.332 11.832 -12.151 1.00 86.00 201 ALA A O 1
ATOM 1539 N N . LYS A 1 202 ? 5.225 12.616 -14.248 1.00 87.56 202 LYS A N 1
ATOM 1540 C CA . LYS A 1 202 ? 4.841 13.983 -13.865 1.00 87.56 202 LYS A CA 1
ATOM 1541 C C . LYS A 1 202 ? 3.535 13.993 -13.071 1.00 87.56 202 LYS A C 1
ATOM 1543 O O . LYS A 1 202 ? 3.468 14.622 -12.018 1.00 87.56 202 LYS A O 1
ATOM 1548 N N . LYS A 1 203 ? 2.510 13.284 -13.559 1.00 90.75 203 LYS A N 1
ATOM 1549 C CA . LYS A 1 203 ? 1.209 13.191 -12.881 1.00 90.75 203 LYS A CA 1
ATOM 1550 C C . LYS A 1 203 ? 1.336 12.486 -11.531 1.00 90.75 203 LYS A C 1
ATOM 1552 O O . LYS A 1 203 ? 0.818 12.998 -10.545 1.00 90.75 203 LYS A O 1
ATOM 1557 N N . ALA A 1 204 ? 2.047 11.361 -11.470 1.00 91.31 204 ALA A N 1
ATOM 1558 C CA . ALA A 1 204 ? 2.269 10.617 -10.233 1.00 91.31 204 ALA A CA 1
ATOM 1559 C C . ALA A 1 204 ? 3.043 11.445 -9.192 1.00 91.31 204 ALA A C 1
ATOM 1561 O O . ALA A 1 204 ? 2.622 11.517 -8.043 1.00 91.31 204 ALA A O 1
ATOM 1562 N N . SER A 1 205 ? 4.101 12.160 -9.595 1.00 89.50 205 SER A N 1
ATOM 1563 C CA . SER A 1 205 ? 4.851 13.056 -8.705 1.00 89.50 205 SER A CA 1
ATOM 1564 C C . SER A 1 205 ? 3.993 14.195 -8.150 1.00 89.50 205 SER A C 1
ATOM 1566 O O . SER A 1 205 ? 4.095 14.493 -6.965 1.00 89.50 205 SER A O 1
ATOM 1568 N N . MET A 1 206 ? 3.126 14.811 -8.963 1.00 91.50 206 MET A N 1
ATOM 1569 C CA . MET A 1 206 ? 2.208 15.859 -8.489 1.00 91.50 206 MET A CA 1
ATOM 1570 C C . MET A 1 206 ? 1.200 15.318 -7.467 1.00 91.50 206 MET A C 1
ATOM 1572 O O . MET A 1 206 ? 1.003 15.935 -6.422 1.00 91.50 206 MET A O 1
ATOM 1576 N N . LYS A 1 207 ? 0.599 14.150 -7.742 1.00 94.56 207 LYS A N 1
ATOM 1577 C CA . LYS A 1 207 ? -0.319 13.483 -6.806 1.00 94.56 207 LYS A CA 1
ATOM 1578 C C . LYS A 1 207 ? 0.388 13.145 -5.489 1.00 94.56 207 LYS A C 1
ATOM 1580 O O . LYS A 1 207 ? -0.132 13.461 -4.425 1.00 94.56 207 LYS A O 1
ATOM 1585 N N . ASN A 1 208 ? 1.587 12.566 -5.561 1.00 93.31 208 ASN A N 1
ATOM 1586 C CA . ASN A 1 208 ? 2.390 12.222 -4.389 1.00 93.31 208 ASN A CA 1
ATOM 1587 C C . ASN A 1 208 ? 2.778 13.454 -3.571 1.00 93.31 208 ASN A C 1
ATOM 1589 O O . ASN A 1 208 ? 2.647 13.425 -2.355 1.00 93.31 208 ASN A O 1
ATOM 1593 N N . ALA A 1 209 ? 3.203 14.547 -4.209 1.00 90.69 209 ALA A N 1
ATOM 1594 C CA . ALA A 1 209 ? 3.537 15.783 -3.505 1.00 90.69 209 ALA A CA 1
ATOM 1595 C C . ALA A 1 209 ? 2.332 16.348 -2.736 1.00 90.69 209 ALA A C 1
ATOM 1597 O O . ALA A 1 209 ? 2.466 16.716 -1.571 1.00 90.69 209 ALA A O 1
ATOM 1598 N N . LEU A 1 210 ? 1.146 16.361 -3.357 1.00 94.44 210 LEU A N 1
ATOM 1599 C CA . LEU A 1 210 ? -0.085 16.792 -2.693 1.00 94.44 210 LEU A CA 1
ATOM 1600 C C . LEU A 1 210 ? -0.442 15.879 -1.510 1.00 94.44 210 LEU A C 1
ATOM 1602 O O . LEU A 1 210 ? -0.713 16.371 -0.417 1.00 94.44 210 LEU A O 1
ATOM 1606 N N . LEU A 1 211 ? -0.418 14.559 -1.710 1.00 94.25 211 LEU A N 1
ATOM 1607 C CA . LEU A 1 211 ? -0.732 13.595 -0.653 1.00 94.25 211 LEU A CA 1
ATOM 1608 C C . LEU A 1 211 ? 0.266 13.641 0.500 1.00 94.25 211 LEU A C 1
ATOM 1610 O O . LEU A 1 211 ? -0.146 13.485 1.641 1.00 94.25 211 LEU A O 1
ATOM 1614 N N . LEU A 1 212 ? 1.549 13.887 0.225 1.00 91.00 212 LEU A N 1
ATOM 1615 C CA . LEU A 1 212 ? 2.563 14.078 1.259 1.00 91.00 212 LEU A CA 1
ATOM 1616 C C . LEU A 1 212 ? 2.220 15.269 2.152 1.00 91.00 212 LEU A C 1
ATOM 1618 O O . LEU A 1 212 ? 2.253 15.134 3.370 1.00 91.00 212 LEU A O 1
ATOM 1622 N N . VAL A 1 213 ? 1.835 16.409 1.569 1.00 90.12 213 VAL A N 1
ATOM 1623 C CA . VAL A 1 213 ? 1.412 17.585 2.347 1.00 90.12 213 VAL A CA 1
ATOM 1624 C C . VAL A 1 213 ? 0.198 17.250 3.215 1.00 90.12 213 VAL A C 1
ATOM 1626 O O . VAL A 1 213 ? 0.209 17.531 4.411 1.00 90.12 213 VAL A O 1
ATOM 1629 N N . ILE A 1 214 ? -0.823 16.602 2.647 1.00 91.38 214 ILE A N 1
ATOM 1630 C CA . ILE A 1 214 ? -2.033 16.222 3.392 1.00 91.38 214 ILE A CA 1
ATOM 1631 C C . ILE A 1 214 ? -1.698 15.234 4.519 1.00 91.38 214 ILE A C 1
ATOM 1633 O O . ILE A 1 214 ? -2.170 15.405 5.640 1.00 91.38 214 ILE A O 1
ATOM 1637 N N . ALA A 1 215 ? -0.866 14.228 4.248 1.00 88.75 215 ALA A N 1
ATOM 1638 C CA . ALA A 1 215 ? -0.489 13.216 5.227 1.00 88.75 215 ALA A CA 1
ATOM 1639 C C . ALA A 1 215 ? 0.340 13.806 6.375 1.00 88.75 215 ALA A C 1
ATOM 1641 O O . ALA A 1 215 ? 0.101 13.469 7.531 1.00 88.75 215 ALA A O 1
ATOM 1642 N N . LEU A 1 216 ? 1.251 14.739 6.083 1.00 85.94 216 LEU A N 1
ATOM 1643 C CA . LEU A 1 216 ? 2.010 15.458 7.109 1.00 85.94 216 LEU A CA 1
ATOM 1644 C C . LEU A 1 216 ? 1.103 16.333 7.983 1.00 85.94 216 LEU A C 1
ATOM 1646 O O . LEU A 1 216 ? 1.242 16.313 9.204 1.00 85.94 216 LEU A O 1
ATOM 1650 N N . ILE A 1 217 ? 0.135 17.043 7.386 1.00 86.19 217 ILE A N 1
ATOM 1651 C CA . ILE A 1 217 ? -0.864 17.817 8.142 1.00 86.19 217 ILE A CA 1
ATOM 1652 C C . ILE A 1 217 ? -1.688 16.887 9.041 1.00 86.19 217 ILE A C 1
ATOM 1654 O O . ILE A 1 217 ? -1.887 17.182 10.221 1.00 86.19 217 ILE A O 1
ATOM 1658 N N . TRP A 1 218 ? -2.135 15.744 8.518 1.00 84.69 218 TRP A N 1
ATOM 1659 C CA . TRP A 1 218 ? -2.921 14.785 9.292 1.00 84.69 218 TRP A CA 1
ATOM 1660 C C . TRP A 1 218 ? -2.128 14.221 10.477 1.00 84.69 218 TRP A C 1
ATOM 1662 O O . TRP A 1 218 ? -2.628 14.252 11.600 1.00 84.69 218 TRP A O 1
ATOM 1672 N N . ILE A 1 219 ? -0.874 13.805 10.262 1.00 78.31 219 ILE A N 1
ATOM 1673 C CA . ILE A 1 219 ? 0.007 13.335 11.343 1.00 78.31 219 ILE A CA 1
ATOM 1674 C C . ILE A 1 219 ? 0.221 14.438 12.386 1.00 78.31 219 ILE A C 1
ATOM 1676 O O . ILE A 1 219 ? 0.105 14.175 13.579 1.00 78.31 219 ILE A O 1
ATOM 1680 N N . SER A 1 220 ? 0.457 15.687 11.967 1.00 78.31 220 SER A N 1
ATOM 1681 C CA . SER A 1 220 ? 0.664 16.795 12.913 1.00 78.31 220 SER A CA 1
ATOM 1682 C C . SER A 1 220 ? -0.573 17.153 13.742 1.00 78.31 220 SER A C 1
ATOM 1684 O O . SER A 1 220 ? -0.442 17.730 14.817 1.00 78.31 220 SER A O 1
ATOM 1686 N N . THR A 1 221 ? -1.772 16.830 13.251 1.00 80.25 221 THR A N 1
ATOM 1687 C CA . THR A 1 221 ? -3.045 17.178 13.902 1.00 80.25 221 THR A CA 1
ATOM 1688 C C . THR A 1 221 ? -3.645 16.029 14.713 1.00 80.25 221 THR A C 1
ATOM 1690 O O . THR A 1 221 ? -4.576 16.266 15.479 1.00 80.25 221 THR A O 1
ATOM 1693 N N . ASN A 1 222 ? -3.094 14.812 14.614 1.00 74.50 222 ASN A N 1
ATOM 1694 C CA . ASN A 1 222 ? -3.537 13.632 15.368 1.00 74.50 222 ASN A CA 1
ATOM 1695 C C . ASN A 1 222 ? -2.409 13.067 16.259 1.00 74.50 222 ASN A C 1
ATOM 1697 O O . ASN A 1 222 ? -2.004 11.916 16.088 1.00 74.50 222 ASN A O 1
ATOM 1701 N N . PRO A 1 223 ? -1.897 13.842 17.237 1.00 65.88 223 PRO A N 1
ATOM 1702 C CA . PRO A 1 223 ? -0.783 13.409 18.083 1.00 65.88 223 PRO A CA 1
ATOM 1703 C C . PRO A 1 223 ? -1.139 12.215 18.978 1.00 65.88 223 PRO A C 1
ATOM 1705 O O . PRO A 1 223 ? -0.246 11.474 19.365 1.00 65.88 223 PRO A O 1
ATOM 1708 N N . ALA A 1 224 ? -2.426 11.996 19.275 1.00 65.19 224 ALA A N 1
ATOM 1709 C CA . ALA A 1 224 ? -2.884 10.926 20.161 1.00 65.19 224 ALA A CA 1
ATOM 1710 C C . ALA A 1 224 ? -2.504 9.519 19.662 1.00 65.19 224 ALA A C 1
ATOM 1712 O O . ALA A 1 224 ? -2.114 8.666 20.456 1.00 65.19 224 ALA A O 1
ATOM 1713 N N . SER A 1 225 ? -2.568 9.278 18.347 1.00 66.56 225 SER A N 1
ATOM 1714 C CA . SER A 1 225 ? -2.140 8.003 17.756 1.00 66.56 225 SER A CA 1
ATOM 1715 C C . SER A 1 225 ? -0.633 7.789 17.910 1.00 66.56 225 SER A C 1
ATOM 1717 O O . SER A 1 225 ? -0.182 6.667 18.113 1.00 66.56 225 SER A O 1
ATOM 1719 N N . TRP A 1 226 ? 0.145 8.874 17.844 1.00 64.44 226 TRP A N 1
ATOM 1720 C CA . TRP A 1 226 ? 1.593 8.832 18.025 1.00 64.44 226 TRP A CA 1
ATOM 1721 C C . TRP A 1 226 ? 1.971 8.590 19.483 1.00 64.44 226 TRP A C 1
ATOM 1723 O O . TRP A 1 226 ? 2.800 7.735 19.762 1.00 64.44 226 TRP A O 1
ATOM 1733 N N . THR A 1 227 ? 1.334 9.294 20.419 1.00 67.62 227 THR A N 1
ATOM 1734 C CA . THR A 1 227 ? 1.583 9.101 21.853 1.00 67.62 227 THR A CA 1
ATOM 1735 C C . THR A 1 227 ? 1.208 7.693 22.302 1.00 67.62 227 THR A C 1
ATOM 1737 O O . THR A 1 227 ? 1.989 7.075 23.010 1.00 67.62 227 THR A O 1
ATOM 1740 N N . ALA A 1 228 ? 0.085 7.150 21.820 1.00 69.31 228 ALA A N 1
ATOM 1741 C CA . ALA A 1 228 ? -0.322 5.782 22.138 1.00 69.31 228 ALA A CA 1
ATOM 1742 C C . ALA A 1 228 ? 0.698 4.739 21.654 1.00 69.31 228 ALA A C 1
ATOM 1744 O O . ALA A 1 228 ? 1.018 3.820 22.399 1.00 69.31 228 ALA A O 1
ATOM 1745 N N . TRP A 1 229 ? 1.242 4.909 20.443 1.00 70.88 229 TRP A N 1
ATOM 1746 C CA . TRP A 1 229 ? 2.279 4.013 19.924 1.00 70.88 229 TRP A CA 1
ATOM 1747 C C . TRP A 1 229 ? 3.616 4.149 20.658 1.00 70.88 229 TRP A C 1
ATOM 1749 O O . TRP A 1 229 ? 4.321 3.161 20.850 1.00 70.88 229 TRP A O 1
ATOM 1759 N N . LEU A 1 230 ? 3.986 5.367 21.066 1.00 68.00 230 LEU A N 1
ATOM 1760 C CA . LEU A 1 230 ? 5.174 5.565 21.895 1.00 68.00 230 LEU A CA 1
ATOM 1761 C C . LEU A 1 230 ? 5.031 4.810 23.218 1.00 68.00 230 LEU A C 1
ATOM 1763 O O . LEU A 1 230 ? 5.968 4.124 23.614 1.00 68.00 230 LEU A O 1
ATOM 1767 N N . ASP A 1 231 ? 3.879 4.944 23.876 1.00 71.75 231 ASP A N 1
ATOM 1768 C CA . ASP A 1 231 ? 3.610 4.334 25.178 1.00 71.75 231 ASP A CA 1
ATOM 1769 C C . ASP A 1 231 ? 3.551 2.800 25.095 1.00 71.75 231 ASP A C 1
ATOM 1771 O O . ASP A 1 231 ? 4.086 2.112 25.967 1.00 71.75 231 ASP A O 1
ATOM 1775 N N . ASP A 1 232 ? 2.959 2.264 24.025 1.00 70.19 232 ASP A N 1
ATOM 1776 C CA . ASP A 1 232 ? 2.922 0.836 23.722 1.00 70.19 232 ASP A CA 1
ATOM 1777 C C . ASP A 1 232 ? 3.090 0.595 22.207 1.00 70.19 232 ASP A C 1
ATOM 1779 O O . ASP A 1 232 ? 2.148 0.803 21.436 1.00 70.19 232 ASP A O 1
ATOM 1783 N N . PRO A 1 233 ? 4.255 0.085 21.754 1.00 68.56 233 PRO A N 1
ATOM 1784 C CA . PRO A 1 233 ? 4.511 -0.190 20.340 1.00 68.56 233 PRO A CA 1
ATOM 1785 C C . PRO A 1 233 ? 3.580 -1.227 19.694 1.00 68.56 233 PRO A C 1
ATOM 1787 O O . PRO A 1 233 ? 3.640 -1.412 18.474 1.00 68.56 233 PRO A O 1
ATOM 1790 N N . SER A 1 234 ? 2.757 -1.926 20.485 1.00 66.69 234 SER A N 1
ATOM 1791 C CA . SER A 1 234 ? 1.718 -2.835 19.996 1.00 66.69 234 SER A CA 1
ATOM 1792 C C . SER A 1 234 ? 0.402 -2.133 19.623 1.00 66.69 234 SER A C 1
ATOM 1794 O O . SER A 1 234 ? -0.456 -2.750 18.990 1.00 66.69 234 SER A O 1
ATOM 1796 N N . VAL A 1 235 ? 0.253 -0.841 19.942 1.00 68.06 235 VAL A N 1
ATOM 1797 C CA . VAL A 1 235 ? -0.957 -0.033 19.717 1.00 68.06 235 VAL A CA 1
ATOM 1798 C C . VAL A 1 235 ? -0.649 1.138 18.777 1.00 68.06 235 VAL A C 1
ATOM 1800 O O . VAL A 1 235 ? 0.446 1.681 18.793 1.00 68.06 235 VAL A O 1
ATOM 1803 N N . GLY A 1 236 ? -1.594 1.561 17.929 1.00 67.94 236 GLY A N 1
ATOM 1804 C CA . GLY A 1 236 ? -1.390 2.723 17.044 1.00 67.94 236 GLY A CA 1
ATOM 1805 C C . GLY A 1 236 ? -0.394 2.479 15.899 1.00 67.94 236 GLY A C 1
ATOM 1806 O O . GLY A 1 236 ? 0.195 3.419 15.352 1.00 67.94 236 GLY A O 1
ATOM 1807 N N . THR A 1 237 ? -0.186 1.213 15.529 1.00 74.31 237 THR A N 1
ATOM 1808 C CA . THR A 1 237 ? 0.738 0.765 14.476 1.00 74.31 237 THR A CA 1
ATOM 1809 C C . THR A 1 237 ? 0.415 1.358 13.102 1.00 74.31 237 THR A C 1
ATOM 1811 O O . THR A 1 237 ? 1.293 1.470 12.242 1.00 74.31 237 THR A O 1
ATOM 1814 N N . GLU A 1 238 ? -0.820 1.796 12.879 1.00 77.19 238 GLU A N 1
ATOM 1815 C CA . GLU A 1 238 ? -1.299 2.323 11.606 1.00 77.19 238 GLU A CA 1
ATOM 1816 C C . GLU A 1 238 ? -0.648 3.674 11.270 1.00 77.19 238 GLU A C 1
ATOM 1818 O O . GLU A 1 238 ? -0.351 3.957 10.105 1.00 77.19 238 GLU A O 1
ATOM 1823 N N . ALA A 1 239 ? -0.345 4.488 12.288 1.00 72.38 239 ALA A N 1
ATOM 1824 C CA . ALA A 1 239 ? 0.382 5.748 12.124 1.00 72.38 239 ALA A CA 1
ATOM 1825 C C . ALA A 1 239 ? 1.841 5.510 11.694 1.00 72.38 239 ALA A C 1
ATOM 1827 O O . ALA A 1 239 ? 2.363 6.224 10.832 1.00 72.38 239 ALA A O 1
ATOM 1828 N N . VAL A 1 240 ? 2.484 4.468 12.231 1.00 75.62 240 VAL A N 1
ATOM 1829 C CA . VAL A 1 240 ? 3.840 4.056 11.832 1.00 75.62 240 VAL A CA 1
ATOM 1830 C C . VAL A 1 240 ? 3.853 3.570 10.391 1.00 75.62 240 VAL A C 1
ATOM 1832 O O . VAL A 1 240 ? 4.733 3.948 9.616 1.00 75.62 240 VAL A O 1
ATOM 1835 N N . VAL A 1 241 ? 2.850 2.790 9.992 1.00 79.44 241 VAL A N 1
ATOM 1836 C CA . VAL A 1 241 ? 2.711 2.336 8.606 1.00 79.44 241 VAL A CA 1
ATOM 1837 C C . VAL A 1 241 ? 2.542 3.518 7.650 1.00 79.44 241 VAL A C 1
ATOM 1839 O O . VAL A 1 241 ? 3.210 3.569 6.611 1.00 79.44 241 VAL A O 1
ATOM 1842 N N . LEU A 1 242 ? 1.717 4.509 8.005 1.00 82.12 242 LEU A N 1
ATOM 1843 C CA . LEU A 1 242 ? 1.590 5.734 7.216 1.00 82.12 242 LEU A CA 1
ATOM 1844 C C . LEU A 1 242 ? 2.939 6.462 7.103 1.00 82.12 242 LEU A C 1
ATOM 1846 O O . LEU A 1 242 ? 3.318 6.877 6.008 1.00 82.12 242 LEU A O 1
ATOM 1850 N N . LEU A 1 243 ? 3.702 6.554 8.195 1.00 80.06 243 LEU A N 1
ATOM 1851 C CA . LEU A 1 243 ? 5.034 7.156 8.197 1.00 80.06 243 LEU A CA 1
ATOM 1852 C C . LEU A 1 243 ? 6.014 6.399 7.285 1.00 80.06 243 LEU A C 1
ATOM 1854 O O . LEU A 1 243 ? 6.745 7.032 6.521 1.00 80.06 243 LEU A O 1
ATOM 1858 N N . MET A 1 244 ? 6.018 5.063 7.305 1.00 78.12 244 MET A N 1
ATOM 1859 C CA . MET A 1 244 ? 6.841 4.246 6.401 1.00 78.12 244 MET A CA 1
ATOM 1860 C C . MET A 1 244 ? 6.521 4.538 4.930 1.00 78.12 244 MET A C 1
ATOM 1862 O O . MET A 1 244 ? 7.428 4.703 4.110 1.00 78.12 244 MET A O 1
ATOM 1866 N N . VAL A 1 245 ? 5.235 4.655 4.589 1.00 83.25 245 VAL A N 1
ATOM 1867 C CA . VAL A 1 245 ? 4.803 4.964 3.220 1.00 83.25 245 VAL A CA 1
ATOM 1868 C C . VAL A 1 245 ? 5.118 6.408 2.830 1.00 83.25 245 VAL A C 1
ATOM 1870 O O . VAL A 1 245 ? 5.523 6.644 1.689 1.00 83.25 245 VAL A O 1
ATOM 1873 N N . ILE A 1 246 ? 5.012 7.370 3.752 1.00 83.31 246 ILE A N 1
ATOM 1874 C CA . ILE A 1 246 ? 5.478 8.749 3.539 1.00 83.31 246 ILE A CA 1
ATOM 1875 C C . ILE A 1 246 ? 6.962 8.741 3.171 1.00 83.31 246 ILE A C 1
ATOM 1877 O O . ILE A 1 246 ? 7.328 9.316 2.148 1.00 83.31 246 ILE A O 1
ATOM 1881 N N . HIS A 1 247 ? 7.805 8.031 3.926 1.00 78.19 247 HIS A N 1
ATOM 1882 C CA . HIS A 1 247 ? 9.235 7.922 3.625 1.00 78.19 247 HIS A CA 1
ATOM 1883 C C . HIS A 1 247 ? 9.488 7.314 2.242 1.00 78.19 247 HIS A C 1
ATOM 1885 O O . HIS A 1 247 ? 10.232 7.888 1.447 1.00 78.19 247 HIS A O 1
ATOM 1891 N N . ALA A 1 248 ? 8.830 6.200 1.908 1.00 77.44 248 ALA A N 1
ATOM 1892 C CA . ALA A 1 248 ? 8.952 5.593 0.582 1.00 77.44 248 ALA A CA 1
ATOM 1893 C C . ALA A 1 248 ? 8.534 6.568 -0.538 1.00 77.44 248 ALA A C 1
ATOM 1895 O O . ALA A 1 248 ? 9.209 6.677 -1.566 1.00 77.44 248 ALA A O 1
ATOM 1896 N N . THR A 1 249 ? 7.453 7.319 -0.319 1.00 81.88 249 THR A N 1
ATOM 1897 C CA . THR A 1 249 ? 6.920 8.299 -1.273 1.00 81.88 249 THR A CA 1
ATOM 1898 C C . THR A 1 249 ? 7.865 9.488 -1.453 1.00 81.88 249 THR A C 1
ATOM 1900 O O . THR A 1 249 ? 8.105 9.913 -2.588 1.00 81.88 249 THR A O 1
ATOM 1903 N N . VAL A 1 250 ? 8.435 10.009 -0.361 1.00 78.06 250 VAL A N 1
ATOM 1904 C CA . VAL A 1 250 ? 9.451 11.073 -0.375 1.00 78.06 250 VAL A CA 1
ATOM 1905 C C . VAL A 1 250 ? 10.672 10.612 -1.164 1.00 78.06 250 VAL A C 1
ATOM 1907 O O . VAL A 1 250 ? 11.086 11.297 -2.101 1.00 78.06 250 VAL A O 1
ATOM 1910 N N . SER A 1 251 ? 11.191 9.421 -0.868 1.00 73.25 251 SER A N 1
ATOM 1911 C CA . SER A 1 251 ? 12.350 8.855 -1.557 1.00 73.25 251 SER A CA 1
ATOM 1912 C C . SER A 1 251 ? 12.100 8.659 -3.054 1.00 73.25 251 SER A C 1
ATOM 1914 O O . SER A 1 251 ? 12.941 9.009 -3.885 1.00 73.25 251 SER A O 1
ATOM 1916 N N . LEU A 1 252 ? 10.918 8.181 -3.448 1.00 75.19 252 LEU A N 1
ATOM 1917 C CA . LEU A 1 252 ? 10.567 8.053 -4.866 1.00 75.19 252 LEU A CA 1
ATOM 1918 C C . LEU A 1 252 ? 10.451 9.409 -5.569 1.00 75.19 252 LEU A C 1
ATOM 1920 O O . LEU A 1 252 ? 10.949 9.576 -6.685 1.00 75.19 252 LEU A O 1
ATOM 1924 N N . THR A 1 253 ? 9.799 10.372 -4.919 1.00 79.19 253 THR A N 1
ATOM 1925 C CA . THR A 1 253 ? 9.419 11.654 -5.525 1.00 79.19 253 THR A CA 1
ATOM 1926 C C . THR A 1 253 ? 10.575 12.643 -5.582 1.00 79.19 253 THR A C 1
ATOM 1928 O O . THR A 1 253 ? 10.746 13.304 -6.605 1.00 79.19 253 THR A O 1
ATOM 1931 N N . LEU A 1 254 ? 11.380 12.732 -4.522 1.00 75.31 254 LEU A N 1
ATOM 1932 C CA . LEU A 1 254 ? 12.429 13.745 -4.385 1.00 75.31 254 LEU A CA 1
ATOM 1933 C C . LEU A 1 254 ? 13.832 13.229 -4.712 1.00 75.31 254 LEU A C 1
ATOM 1935 O O . LEU A 1 254 ? 14.697 14.030 -5.054 1.00 75.31 254 LEU A O 1
ATOM 1939 N N . ILE A 1 255 ? 14.069 11.916 -4.644 1.00 68.06 255 ILE A N 1
ATOM 1940 C CA . ILE A 1 255 ? 15.408 11.350 -4.865 1.00 68.06 255 ILE A CA 1
ATOM 1941 C C . ILE A 1 255 ? 15.447 10.541 -6.156 1.00 68.06 255 ILE A C 1
ATOM 1943 O O . ILE A 1 255 ? 16.131 10.919 -7.107 1.00 68.06 255 ILE A O 1
ATOM 1947 N N . ILE A 1 256 ? 14.683 9.453 -6.226 1.00 70.56 256 ILE A N 1
ATOM 1948 C CA . ILE A 1 256 ? 14.815 8.460 -7.300 1.00 70.56 256 ILE A CA 1
ATOM 1949 C C . ILE A 1 256 ? 14.389 9.045 -8.647 1.00 70.56 256 ILE A C 1
ATOM 1951 O O . ILE A 1 256 ? 15.109 8.923 -9.641 1.00 70.56 256 ILE A O 1
ATOM 1955 N N . ARG A 1 257 ? 13.234 9.719 -8.703 1.00 73.50 257 ARG A N 1
ATOM 1956 C CA . ARG A 1 257 ? 12.739 10.287 -9.960 1.00 73.50 257 ARG A CA 1
ATOM 1957 C C . ARG A 1 257 ? 13.637 11.417 -10.499 1.00 73.50 257 ARG A C 1
ATOM 1959 O O . ARG A 1 257 ? 13.964 11.375 -11.694 1.00 73.50 257 ARG A O 1
ATOM 1966 N N . PRO A 1 258 ? 14.050 12.412 -9.691 1.00 70.06 258 PRO A N 1
ATOM 1967 C CA . PRO A 1 258 ? 15.009 13.420 -10.136 1.00 70.06 258 PRO A CA 1
ATOM 1968 C C . PRO A 1 258 ? 16.350 12.811 -10.549 1.00 70.06 258 PRO A C 1
ATOM 1970 O O . PRO A 1 258 ? 16.841 13.145 -11.626 1.00 70.06 258 PRO A O 1
ATOM 1973 N N . SER A 1 259 ? 16.880 11.854 -9.776 1.00 66.19 259 SER A N 1
ATOM 1974 C CA . SER A 1 259 ? 18.123 11.139 -10.099 1.00 66.19 259 SER A CA 1
ATOM 1975 C C . SER A 1 259 ? 18.063 10.494 -11.486 1.00 66.19 259 SER A C 1
ATOM 1977 O O . SER A 1 259 ? 18.924 10.762 -12.321 1.00 66.19 259 SER A O 1
ATOM 1979 N N . ARG A 1 260 ? 16.978 9.777 -11.807 1.00 69.31 260 ARG A N 1
ATOM 1980 C CA . ARG A 1 260 ? 16.772 9.199 -13.146 1.00 69.31 260 ARG A CA 1
ATOM 1981 C C . ARG A 1 260 ? 16.682 10.255 -14.250 1.00 69.31 260 ARG A C 1
ATOM 1983 O O . ARG A 1 260 ? 17.154 10.043 -15.366 1.00 69.31 260 ARG A O 1
ATOM 1990 N N . THR A 1 261 ? 16.050 11.391 -13.968 1.00 70.25 261 THR A N 1
ATOM 1991 C CA . THR A 1 261 ? 15.933 12.482 -14.947 1.00 70.25 261 THR A CA 1
ATOM 1992 C C . THR A 1 261 ? 17.308 13.072 -15.262 1.00 70.25 261 THR A C 1
ATOM 1994 O O . THR A 1 261 ? 17.607 13.337 -16.424 1.00 70.25 261 THR A O 1
ATOM 1997 N N . ILE A 1 262 ? 18.163 13.222 -14.250 1.00 67.06 262 ILE A N 1
ATOM 1998 C CA . ILE A 1 262 ? 19.554 13.656 -14.411 1.00 67.06 262 ILE A CA 1
ATOM 1999 C C . ILE A 1 262 ? 20.356 12.592 -15.170 1.00 67.06 262 ILE A C 1
ATOM 2001 O O . ILE A 1 262 ? 21.017 12.923 -16.149 1.00 67.06 262 ILE A O 1
ATOM 2005 N N . GLU A 1 263 ? 20.237 11.316 -14.793 1.00 64.81 263 GLU A N 1
ATOM 2006 C CA . GLU A 1 263 ? 20.947 10.202 -15.433 1.00 64.81 263 GLU A CA 1
ATOM 2007 C C . GLU A 1 263 ? 20.661 10.120 -16.938 1.00 64.81 263 GLU A C 1
ATOM 2009 O O . GLU A 1 263 ? 21.586 9.980 -17.738 1.00 64.81 263 GLU A O 1
ATOM 2014 N N . SER A 1 264 ? 19.396 10.302 -17.333 1.00 65.25 264 SER A N 1
ATOM 2015 C CA . SER A 1 264 ? 18.989 10.307 -18.743 1.00 65.25 264 SER A CA 1
ATOM 2016 C C . SER A 1 264 ? 19.630 11.422 -19.582 1.00 65.25 264 SER A C 1
ATOM 2018 O O . SER A 1 264 ? 19.663 11.312 -20.804 1.00 65.25 264 SER A O 1
ATOM 2020 N N . ARG A 1 265 ? 20.146 12.482 -18.942 1.00 68.19 265 ARG A N 1
ATOM 2021 C CA . ARG A 1 265 ? 20.796 13.633 -19.592 1.00 68.19 265 ARG A CA 1
ATOM 2022 C C . ARG A 1 265 ? 22.324 13.556 -19.593 1.00 68.19 265 ARG A C 1
ATOM 2024 O O . ARG A 1 265 ? 22.953 14.307 -20.329 1.00 68.19 265 ARG A O 1
ATOM 2031 N N . LEU A 1 266 ? 22.921 12.685 -18.778 1.00 59.25 266 LEU A N 1
ATOM 2032 C CA . LEU A 1 266 ? 24.369 12.452 -18.765 1.00 59.25 266 LEU A CA 1
ATOM 2033 C C . LEU A 1 266 ? 24.763 11.594 -19.978 1.00 59.25 266 LEU A C 1
ATOM 2035 O O . LEU A 1 266 ? 24.010 10.699 -20.344 1.00 59.25 266 LEU A O 1
ATOM 2039 N N . LEU A 1 267 ? 25.915 11.825 -20.608 1.00 55.41 267 LEU A N 1
ATOM 2040 C CA . LEU A 1 267 ? 26.416 10.970 -21.699 1.00 55.41 267 LEU A CA 1
ATOM 2041 C C . LEU A 1 267 ? 26.925 9.616 -21.149 1.00 55.41 267 LEU A C 1
ATOM 2043 O O . LEU A 1 267 ? 27.224 9.494 -19.959 1.00 55.41 267 LEU A O 1
ATOM 2047 N N . TYR A 1 268 ? 26.984 8.575 -21.992 1.00 53.91 268 TYR A N 1
ATOM 2048 C CA . TYR A 1 268 ? 27.530 7.262 -21.607 1.00 53.91 268 TYR A CA 1
ATOM 2049 C C . TYR A 1 268 ? 28.983 7.411 -21.113 1.00 53.91 268 TYR A C 1
ATOM 2051 O O . TYR A 1 268 ? 29.802 8.016 -21.796 1.00 53.91 268 TYR A O 1
ATOM 2059 N N . GLY A 1 269 ? 29.300 6.849 -19.940 1.00 56.34 269 GLY A N 1
ATOM 2060 C CA . GLY A 1 269 ? 30.668 6.782 -19.399 1.00 56.34 269 GLY A CA 1
ATOM 2061 C C . GLY A 1 269 ? 31.014 7.770 -18.276 1.00 56.34 269 GLY A C 1
ATOM 2062 O O . GLY A 1 269 ? 31.962 7.519 -17.537 1.00 56.34 269 GLY A O 1
ATOM 2063 N N . GLU A 1 270 ? 30.240 8.835 -18.045 1.00 48.56 270 GLU A N 1
ATOM 2064 C CA . GLU A 1 270 ? 30.564 9.805 -16.986 1.00 48.56 270 GLU A CA 1
ATOM 2065 C C . GLU A 1 270 ? 29.700 9.635 -15.728 1.00 48.56 270 GLU A C 1
ATOM 2067 O O . GLU A 1 270 ? 28.543 10.044 -15.682 1.00 48.56 270 GLU A O 1
ATOM 2072 N N . ARG A 1 271 ? 30.291 9.056 -14.670 1.00 55.22 271 ARG A N 1
ATOM 2073 C CA . ARG A 1 271 ? 29.913 9.217 -13.243 1.00 55.22 271 ARG A CA 1
ATOM 2074 C C . ARG A 1 271 ? 28.441 8.968 -12.847 1.00 55.22 271 ARG A C 1
ATOM 2076 O O . ARG A 1 271 ? 28.068 9.281 -11.718 1.00 55.22 271 ARG A O 1
ATOM 2083 N N . ARG A 1 272 ? 27.617 8.352 -13.703 1.00 52.84 272 ARG A N 1
ATOM 2084 C CA . ARG A 1 272 ? 26.200 8.024 -13.430 1.00 52.84 272 ARG A CA 1
ATOM 2085 C C . ARG A 1 272 ? 26.013 7.188 -12.160 1.00 52.84 272 ARG A C 1
ATOM 2087 O O . ARG A 1 272 ? 25.170 7.515 -11.329 1.00 52.84 272 ARG A O 1
ATOM 2094 N N . SER A 1 273 ? 26.852 6.170 -11.971 1.00 56.62 273 SER A N 1
ATOM 2095 C CA . SER A 1 273 ? 26.859 5.337 -10.760 1.00 56.62 273 SER A CA 1
ATOM 2096 C C . SER A 1 273 ? 27.214 6.143 -9.510 1.00 56.62 273 SER A C 1
ATOM 2098 O O . SER A 1 273 ? 26.578 5.986 -8.474 1.00 56.62 273 SER A O 1
ATOM 2100 N N . LEU A 1 274 ? 28.175 7.064 -9.617 1.00 61.19 274 LEU A N 1
ATOM 2101 C CA . LEU A 1 274 ? 28.612 7.915 -8.512 1.00 61.19 274 LEU A CA 1
ATOM 2102 C C . LEU A 1 274 ? 27.525 8.921 -8.112 1.00 61.19 274 LEU A C 1
ATOM 2104 O O . LEU A 1 274 ? 27.290 9.111 -6.924 1.00 61.19 274 LEU A O 1
ATOM 2108 N N . ALA A 1 275 ? 26.813 9.512 -9.077 1.00 59.56 275 ALA A N 1
ATOM 2109 C CA . ALA A 1 275 ? 25.696 10.418 -8.805 1.00 59.56 275 ALA A CA 1
ATOM 2110 C C . ALA A 1 275 ? 24.507 9.702 -8.138 1.00 59.56 275 ALA A C 1
ATOM 2112 O O . ALA A 1 275 ? 23.909 10.241 -7.205 1.00 59.56 275 ALA A O 1
ATOM 2113 N N . LEU A 1 276 ? 24.184 8.478 -8.572 1.00 63.16 276 LEU A N 1
ATOM 2114 C CA . LEU A 1 276 ? 23.132 7.664 -7.957 1.00 63.16 276 LEU A CA 1
ATOM 2115 C C . LEU A 1 276 ? 23.511 7.247 -6.532 1.00 63.16 276 LEU A C 1
ATOM 2117 O O . LEU A 1 276 ? 22.706 7.418 -5.619 1.00 63.16 276 LEU A O 1
ATOM 2121 N N . ILE A 1 277 ? 24.748 6.780 -6.323 1.00 66.25 277 ILE A N 1
ATOM 2122 C CA . ILE A 1 277 ? 25.267 6.443 -4.990 1.00 66.25 277 ILE A CA 1
ATOM 2123 C C . ILE A 1 277 ? 25.263 7.680 -4.088 1.00 66.25 277 ILE A C 1
ATOM 2125 O O . ILE A 1 277 ? 24.791 7.596 -2.961 1.00 66.25 277 ILE A O 1
ATOM 2129 N N . ALA A 1 278 ? 25.719 8.837 -4.573 1.00 66.94 278 ALA A N 1
ATOM 2130 C CA . ALA A 1 278 ? 25.742 10.071 -3.790 1.00 66.94 278 ALA A CA 1
ATOM 2131 C C . ALA A 1 278 ? 24.334 10.506 -3.355 1.00 66.94 278 ALA A C 1
ATOM 2133 O O . ALA A 1 278 ? 24.128 10.829 -2.187 1.00 66.94 278 ALA A O 1
ATOM 2134 N N . MET A 1 279 ? 23.350 10.458 -4.259 1.00 65.44 279 MET A N 1
ATOM 2135 C CA . MET A 1 279 ? 21.956 10.780 -3.935 1.00 65.44 279 MET A CA 1
ATOM 2136 C C . MET A 1 279 ? 21.325 9.759 -2.985 1.00 65.44 279 MET A C 1
ATOM 2138 O O . MET A 1 279 ? 20.573 10.141 -2.090 1.00 65.44 279 MET A O 1
ATOM 2142 N N . PHE A 1 280 ? 21.644 8.474 -3.148 1.00 67.69 280 PHE A N 1
ATOM 2143 C CA . PHE A 1 280 ? 21.178 7.420 -2.253 1.00 67.69 280 PHE A CA 1
ATOM 2144 C C . PHE A 1 280 ? 21.768 7.566 -0.844 1.00 67.69 280 PHE A C 1
ATOM 2146 O O . PHE A 1 280 ? 21.030 7.519 0.137 1.00 67.69 280 PHE A O 1
ATOM 2153 N N . VAL A 1 281 ? 23.076 7.818 -0.734 1.00 73.25 281 VAL A N 1
ATOM 2154 C CA . VAL A 1 281 ? 23.756 8.072 0.545 1.00 73.25 281 VAL A CA 1
ATOM 2155 C C . VAL A 1 281 ? 23.194 9.326 1.206 1.00 73.25 281 VAL A C 1
ATOM 2157 O O . VAL A 1 281 ? 22.842 9.279 2.380 1.00 73.25 281 VAL A O 1
ATOM 2160 N N . LEU A 1 282 ? 23.037 10.422 0.458 1.00 75.50 282 LEU A N 1
ATOM 2161 C CA . LEU A 1 282 ? 22.455 11.657 0.982 1.00 75.50 282 LEU A CA 1
ATOM 2162 C C . LEU A 1 282 ? 21.027 11.430 1.496 1.00 75.50 282 LEU A C 1
ATOM 2164 O O . LEU A 1 282 ? 20.692 11.873 2.590 1.00 75.50 282 LEU A O 1
ATOM 2168 N N . SER A 1 283 ? 20.206 10.689 0.747 1.00 68.12 283 SER A N 1
ATOM 2169 C CA . SER A 1 283 ? 18.867 10.288 1.183 1.00 68.12 283 SER A CA 1
ATOM 2170 C C . SER A 1 283 ? 18.904 9.455 2.457 1.00 68.12 283 SER A C 1
ATOM 2172 O O . SER A 1 283 ? 18.125 9.713 3.369 1.00 68.12 283 SER A O 1
ATOM 2174 N N . GLY A 1 284 ? 19.780 8.452 2.526 1.00 74.44 284 GLY A N 1
ATOM 2175 C CA . GLY A 1 284 ? 19.891 7.587 3.693 1.00 74.44 284 GLY A CA 1
ATOM 2176 C C . GLY A 1 284 ? 20.306 8.364 4.938 1.00 74.44 284 GLY A C 1
ATOM 2177 O O . GLY A 1 284 ? 19.714 8.179 5.998 1.00 74.44 284 GLY A O 1
ATOM 2178 N N . VAL A 1 285 ? 21.246 9.302 4.791 1.00 79.50 285 VAL A N 1
ATOM 2179 C CA . VAL A 1 285 ? 21.673 10.207 5.865 1.00 79.50 285 VAL A CA 1
ATOM 2180 C C . VAL A 1 285 ? 20.532 11.125 6.301 1.00 79.50 285 VAL A C 1
ATOM 2182 O O . VAL A 1 285 ? 20.275 11.230 7.496 1.00 79.50 285 VAL A O 1
ATOM 2185 N N . LEU A 1 286 ? 19.818 11.760 5.367 1.00 76.88 286 LEU A N 1
ATOM 2186 C CA . LEU A 1 286 ? 18.695 12.644 5.699 1.00 76.88 286 LEU A CA 1
ATOM 2187 C C . LEU A 1 286 ? 17.542 11.889 6.374 1.00 76.88 286 LEU A C 1
ATOM 2189 O O . LEU A 1 286 ? 16.987 12.385 7.352 1.00 76.88 286 LEU A O 1
ATOM 2193 N N . MET A 1 287 ? 17.212 10.686 5.894 1.00 75.00 287 MET A N 1
ATOM 2194 C CA . MET A 1 287 ? 16.211 9.820 6.525 1.00 75.00 287 MET A CA 1
ATOM 2195 C C . MET A 1 287 ? 16.628 9.432 7.942 1.00 75.00 287 MET A C 1
ATOM 2197 O O . MET A 1 287 ? 15.827 9.574 8.863 1.00 75.00 287 MET A O 1
ATOM 2201 N N . LEU A 1 288 ? 17.879 8.999 8.123 1.00 80.19 288 LEU A N 1
ATOM 2202 C CA . LEU A 1 288 ? 18.402 8.616 9.430 1.00 80.19 288 LEU A CA 1
ATOM 2203 C C . LEU A 1 288 ? 18.375 9.797 10.401 1.00 80.19 288 LEU A C 1
ATOM 2205 O O . LEU A 1 288 ? 17.876 9.663 11.512 1.00 80.19 288 LEU A O 1
ATOM 2209 N N . LEU A 1 289 ? 18.846 10.970 9.970 1.00 80.94 289 LEU A N 1
ATOM 2210 C CA . LEU A 1 289 ? 18.805 12.187 10.780 1.00 80.94 289 LEU A CA 1
ATOM 2211 C C . LEU A 1 289 ? 17.371 12.553 11.164 1.00 80.94 289 LEU A C 1
ATOM 2213 O O . LEU A 1 289 ? 17.113 12.829 12.330 1.00 80.94 289 LEU A O 1
ATOM 2217 N N . SER A 1 290 ? 16.434 12.512 10.216 1.00 74.06 290 SER A N 1
ATOM 2218 C CA . SER A 1 290 ? 15.024 12.807 10.481 1.00 74.06 290 SER A CA 1
ATOM 2219 C C . SER A 1 290 ? 14.417 11.834 11.494 1.00 74.06 290 SER A C 1
ATOM 2221 O O . SER A 1 290 ? 13.760 12.269 12.437 1.00 74.06 290 SER A O 1
ATOM 2223 N N . ALA A 1 291 ? 14.650 10.529 11.330 1.00 72.75 291 ALA A N 1
ATOM 2224 C CA . ALA A 1 291 ? 14.147 9.507 12.242 1.00 72.75 291 ALA A CA 1
ATOM 2225 C C . ALA A 1 291 ? 14.753 9.655 13.647 1.00 72.75 291 ALA A C 1
ATOM 2227 O O . ALA A 1 291 ? 14.022 9.655 14.635 1.00 72.75 291 ALA A O 1
ATOM 2228 N N . CYS A 1 292 ? 16.070 9.857 13.745 1.00 74.88 292 CYS A N 1
ATOM 2229 C CA . CYS A 1 292 ? 16.753 10.047 15.023 1.00 74.88 292 CYS A CA 1
ATOM 2230 C C . CYS A 1 292 ? 16.322 11.339 15.732 1.00 74.88 292 CYS A C 1
ATOM 2232 O O . CYS A 1 292 ? 16.155 11.331 16.949 1.00 74.88 292 CYS A O 1
ATOM 2234 N N . LEU A 1 293 ? 16.128 12.447 15.005 1.00 76.75 293 LEU A N 1
ATOM 2235 C CA . LEU A 1 293 ? 15.645 13.710 15.579 1.00 76.75 293 LEU A CA 1
ATOM 2236 C C . LEU A 1 293 ? 14.216 13.573 16.110 1.00 76.75 293 LEU A C 1
ATOM 2238 O O . LEU A 1 293 ? 13.932 14.035 17.214 1.00 76.75 293 LEU A O 1
ATOM 2242 N N . LEU A 1 294 ? 13.340 12.900 15.358 1.00 71.19 294 LEU A N 1
ATOM 2243 C CA . LEU A 1 294 ? 11.971 12.634 15.786 1.00 71.19 294 LEU A CA 1
ATOM 2244 C C . LEU A 1 294 ? 11.951 11.769 17.055 1.00 71.19 294 LEU A C 1
ATOM 2246 O O . LEU A 1 294 ? 11.305 12.138 18.031 1.00 71.19 294 LEU A O 1
ATOM 2250 N N . LEU A 1 295 ? 12.708 10.671 17.085 1.00 69.94 295 LEU A N 1
ATOM 2251 C CA . LEU A 1 295 ? 12.760 9.777 18.246 1.00 69.94 295 LEU A CA 1
ATOM 2252 C C . LEU A 1 295 ? 13.409 10.450 19.468 1.00 69.94 295 LEU A C 1
ATOM 2254 O O . LEU A 1 295 ? 12.895 10.324 20.574 1.00 69.94 295 LEU A O 1
ATOM 2258 N N . ASN A 1 296 ? 14.464 11.252 19.292 1.00 70.56 296 ASN A N 1
ATOM 2259 C CA . ASN A 1 296 ? 15.063 12.010 20.401 1.00 70.56 296 ASN A CA 1
ATOM 2260 C C . ASN A 1 296 ? 14.134 13.090 20.976 1.00 70.56 296 ASN A C 1
ATOM 2262 O O . ASN A 1 296 ? 14.305 13.486 22.125 1.00 70.56 296 ASN A O 1
ATOM 2266 N N . SER A 1 297 ? 13.160 13.576 20.202 1.00 69.94 297 SER A N 1
ATOM 2267 C CA . SER A 1 297 ? 12.161 14.534 20.695 1.00 69.94 297 SER A CA 1
ATOM 2268 C C . SER A 1 297 ? 11.073 13.893 21.569 1.00 69.94 297 SER A C 1
ATOM 2270 O O . SER A 1 297 ? 10.255 14.603 22.151 1.00 69.94 297 SER A O 1
ATOM 2272 N N . THR A 1 298 ? 11.068 12.561 21.688 1.00 66.06 298 THR A N 1
ATOM 2273 C CA . THR A 1 298 ? 10.077 11.805 22.463 1.00 66.06 298 THR A CA 1
ATOM 2274 C C . THR A 1 298 ? 10.676 11.296 23.772 1.00 66.06 298 THR A C 1
ATOM 2276 O O . THR A 1 298 ? 11.755 10.707 23.786 1.00 66.06 298 THR A O 1
ATOM 2279 N N . SER A 1 299 ? 9.975 11.515 24.889 1.00 64.94 299 SER A N 1
ATOM 2280 C CA . SER A 1 299 ? 10.440 11.177 26.247 1.00 64.94 299 SER A CA 1
ATOM 2281 C C . SER A 1 299 ? 10.771 9.693 26.429 1.00 64.94 299 SER A C 1
ATOM 2283 O O . SER A 1 299 ? 11.657 9.353 27.209 1.00 64.94 299 SER A O 1
ATOM 2285 N N . LEU A 1 300 ? 10.096 8.820 25.681 1.00 60.62 300 LEU A N 1
ATOM 2286 C CA . LEU A 1 300 ? 10.217 7.365 25.772 1.00 60.62 300 LEU A CA 1
ATOM 2287 C C . LEU A 1 300 ? 11.506 6.822 25.138 1.00 60.62 300 LEU A C 1
ATOM 2289 O O . LEU A 1 300 ? 12.084 5.850 25.619 1.00 60.62 300 LEU A O 1
ATOM 2293 N N . PHE A 1 301 ? 12.006 7.505 24.107 1.00 59.78 301 PHE A N 1
ATOM 2294 C CA . PHE A 1 301 ? 13.273 7.197 23.442 1.00 59.78 301 PHE A CA 1
ATOM 2295 C C . PHE A 1 301 ? 14.387 8.189 23.809 1.00 59.78 301 PHE A C 1
ATOM 2297 O O . PHE A 1 301 ? 15.459 8.149 23.210 1.00 59.78 301 PHE A O 1
ATOM 2304 N N . ALA A 1 302 ? 14.173 9.043 24.820 1.00 56.88 302 AL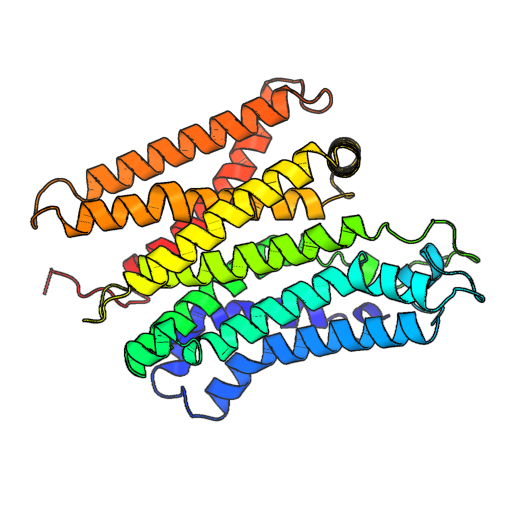A A N 1
ATOM 2305 C CA . ALA A 1 302 ? 15.073 10.134 25.214 1.00 56.88 302 ALA A CA 1
ATOM 2306 C C . ALA A 1 302 ? 16.466 9.685 25.700 1.00 56.88 302 ALA A C 1
ATOM 2308 O O . ALA A 1 302 ? 17.346 10.514 25.938 1.00 56.88 302 ALA A O 1
ATOM 2309 N N . THR A 1 303 ? 16.719 8.379 25.815 1.00 59.53 303 THR A N 1
ATOM 2310 C CA . THR A 1 303 ? 18.091 7.869 25.814 1.00 59.53 303 THR A CA 1
ATOM 2311 C C . THR A 1 303 ? 18.645 7.938 24.391 1.00 59.53 303 THR A C 1
ATOM 2313 O O . THR A 1 303 ? 18.241 7.154 23.532 1.00 59.53 303 THR A O 1
ATOM 2316 N N . THR A 1 304 ? 19.612 8.825 24.148 1.00 57.88 304 THR A N 1
ATOM 2317 C CA . THR A 1 304 ? 20.241 9.069 22.831 1.00 57.88 304 THR A CA 1
ATOM 2318 C C . THR A 1 304 ? 20.643 7.797 22.076 1.00 57.88 304 THR A C 1
ATOM 2320 O O . THR A 1 304 ? 20.586 7.762 20.850 1.00 57.88 304 THR A O 1
ATOM 2323 N N . ILE A 1 305 ? 21.022 6.728 22.781 1.00 68.00 305 ILE A N 1
ATOM 2324 C CA . ILE A 1 305 ? 21.389 5.437 22.177 1.00 68.00 305 ILE A CA 1
ATOM 2325 C C . ILE A 1 305 ? 20.163 4.688 21.621 1.00 68.00 305 ILE A C 1
ATOM 2327 O O . ILE A 1 305 ? 20.230 4.147 20.518 1.00 68.00 305 ILE A O 1
ATOM 2331 N N . GLY A 1 306 ? 19.040 4.677 22.347 1.00 65.44 306 GLY A N 1
ATOM 2332 C CA . GLY A 1 306 ? 17.814 3.978 21.951 1.00 65.44 306 GLY A CA 1
ATOM 2333 C C . GLY A 1 306 ? 17.154 4.600 20.720 1.00 65.44 306 GLY A C 1
ATOM 2334 O O . GLY A 1 306 ? 16.861 3.889 19.758 1.00 65.44 306 GLY A O 1
ATOM 2335 N N . ALA A 1 307 ? 17.012 5.929 20.706 1.00 65.88 307 ALA A N 1
ATOM 2336 C CA . ALA A 1 307 ? 16.489 6.673 19.559 1.00 65.88 307 ALA A CA 1
ATOM 2337 C C . ALA A 1 307 ? 17.317 6.439 18.285 1.00 65.88 307 ALA A C 1
ATOM 2339 O O . ALA A 1 307 ? 16.763 6.186 17.215 1.00 65.88 307 ALA A O 1
ATOM 2340 N N . ASN A 1 308 ? 18.647 6.468 18.404 1.00 72.12 308 ASN A N 1
ATOM 2341 C CA . ASN A 1 308 ? 19.536 6.271 17.262 1.00 72.12 308 ASN A CA 1
ATOM 2342 C C . ASN A 1 308 ? 19.462 4.841 16.704 1.00 72.12 308 ASN A C 1
ATOM 2344 O O . ASN A 1 308 ? 19.470 4.658 15.487 1.00 72.12 308 ASN A O 1
ATOM 2348 N N . LEU A 1 309 ? 19.367 3.829 17.573 1.00 73.50 309 LEU A N 1
ATOM 2349 C CA . LEU A 1 309 ? 19.296 2.429 17.154 1.00 73.50 309 LEU A CA 1
ATOM 2350 C C . LEU A 1 309 ? 17.965 2.107 16.459 1.00 73.50 309 LEU A C 1
ATOM 2352 O O . LEU A 1 309 ? 17.964 1.491 15.394 1.00 73.50 309 LEU A O 1
ATOM 2356 N N . TYR A 1 310 ? 16.837 2.553 17.019 1.00 67.19 310 TYR A N 1
ATOM 2357 C CA . TYR A 1 310 ? 15.522 2.358 16.401 1.00 67.19 310 TYR A CA 1
ATOM 2358 C C . TYR A 1 310 ? 15.379 3.128 15.086 1.00 67.19 310 TYR A C 1
ATOM 2360 O O . TYR A 1 310 ? 14.908 2.565 14.096 1.00 67.19 310 TYR A O 1
ATOM 2368 N N . GLY A 1 311 ? 15.850 4.380 15.042 1.00 72.25 311 GLY A N 1
ATOM 2369 C CA . GLY A 1 311 ? 15.889 5.172 13.813 1.00 72.25 311 GLY A CA 1
ATOM 2370 C C . GLY A 1 311 ? 16.711 4.485 12.722 1.00 72.25 311 GLY A C 1
ATOM 2371 O O . GLY A 1 311 ? 16.262 4.386 11.580 1.00 72.25 311 GLY A O 1
ATOM 2372 N N . PHE A 1 312 ? 17.868 3.920 13.084 1.00 76.94 312 PHE A N 1
ATOM 2373 C CA . PHE A 1 312 ? 18.697 3.141 12.166 1.00 76.94 312 PHE A CA 1
ATOM 2374 C C . PHE A 1 312 ? 17.957 1.937 11.582 1.00 76.94 312 PHE A C 1
ATOM 2376 O O . PHE A 1 312 ? 17.921 1.792 10.361 1.00 76.94 312 PHE A O 1
ATOM 2383 N N . TRP A 1 313 ? 17.336 1.098 12.415 1.00 71.38 313 TRP A N 1
ATOM 2384 C CA . TRP A 1 313 ? 16.619 -0.088 11.936 1.00 71.38 313 TRP A CA 1
ATOM 2385 C C . TRP A 1 313 ? 15.416 0.261 11.056 1.00 71.38 313 TRP A C 1
ATOM 2387 O O . TRP A 1 313 ? 15.230 -0.360 10.007 1.00 71.38 313 TRP A O 1
ATOM 2397 N N . ALA A 1 314 ? 14.645 1.288 11.423 1.00 67.06 314 ALA A N 1
ATOM 2398 C CA . ALA A 1 314 ? 13.519 1.761 10.622 1.00 67.06 314 ALA A CA 1
ATOM 2399 C C . ALA A 1 314 ? 13.977 2.254 9.238 1.00 67.06 314 ALA A C 1
ATOM 2401 O O . ALA A 1 314 ? 13.421 1.856 8.209 1.00 67.06 314 ALA A O 1
ATOM 2402 N N . CYS A 1 315 ? 15.035 3.068 9.187 1.00 74.94 315 CYS A N 1
ATOM 2403 C CA . CYS A 1 315 ? 15.597 3.540 7.925 1.00 74.94 315 CYS A CA 1
ATOM 2404 C C . CYS A 1 315 ? 16.222 2.403 7.107 1.00 74.94 315 CYS A C 1
ATOM 2406 O O . CYS A 1 315 ? 16.022 2.357 5.894 1.00 74.94 315 CYS A O 1
ATOM 2408 N N . ALA A 1 316 ? 16.932 1.471 7.746 1.00 72.31 316 ALA A N 1
ATOM 2409 C CA . ALA A 1 316 ? 17.556 0.329 7.086 1.00 72.31 316 ALA A CA 1
ATOM 2410 C C . ALA A 1 316 ? 16.520 -0.603 6.443 1.00 72.31 316 ALA A C 1
ATOM 2412 O O . ALA A 1 316 ? 16.735 -1.054 5.321 1.00 72.31 316 ALA A O 1
ATOM 2413 N N . ALA A 1 317 ? 15.379 -0.842 7.095 1.00 66.00 317 ALA A N 1
ATOM 2414 C CA . ALA A 1 317 ? 14.296 -1.645 6.532 1.00 66.00 317 ALA A CA 1
ATOM 2415 C C . ALA A 1 317 ? 13.698 -0.995 5.272 1.00 66.00 317 ALA A C 1
ATOM 2417 O O . ALA A 1 317 ? 13.538 -1.657 4.244 1.00 66.00 317 ALA A O 1
ATOM 2418 N N . VAL A 1 318 ? 13.419 0.313 5.320 1.00 65.94 318 VAL A N 1
ATOM 2419 C CA . VAL A 1 318 ? 12.850 1.053 4.181 1.00 65.94 318 VAL A CA 1
ATOM 2420 C C . VAL A 1 318 ? 13.854 1.145 3.033 1.00 65.94 318 VAL A C 1
ATOM 2422 O O . VAL A 1 318 ? 13.526 0.790 1.902 1.00 65.94 318 VAL A O 1
ATOM 2425 N N . LEU A 1 319 ? 15.090 1.566 3.309 1.00 68.69 319 LEU A N 1
ATOM 2426 C CA . LEU A 1 319 ? 16.147 1.646 2.300 1.00 68.69 319 LEU A CA 1
ATOM 2427 C C . LEU A 1 319 ? 16.463 0.265 1.727 1.00 68.69 319 LEU A C 1
ATOM 2429 O O . LEU A 1 319 ? 16.576 0.137 0.516 1.00 68.69 319 LEU A O 1
ATOM 2433 N N . GLY A 1 320 ? 16.533 -0.769 2.565 1.00 67.38 320 GLY A N 1
ATOM 2434 C CA . GLY A 1 320 ? 16.729 -2.154 2.152 1.00 67.38 320 GLY A CA 1
ATOM 2435 C C . GLY A 1 320 ? 15.635 -2.630 1.200 1.00 67.38 320 GLY A C 1
ATOM 2436 O O . GLY A 1 320 ? 15.954 -3.147 0.136 1.00 67.38 320 GLY A O 1
ATOM 2437 N N . ALA A 1 321 ? 14.360 -2.385 1.509 1.00 64.38 321 ALA A N 1
ATOM 2438 C CA . ALA A 1 321 ? 13.243 -2.739 0.631 1.00 64.38 321 ALA A CA 1
ATOM 2439 C C . ALA A 1 321 ? 13.273 -1.966 -0.699 1.00 64.38 321 ALA A C 1
ATOM 2441 O O . ALA A 1 321 ? 13.063 -2.547 -1.768 1.00 64.38 321 ALA A O 1
ATOM 2442 N N . MET A 1 322 ? 13.584 -0.666 -0.657 1.00 62.12 322 MET A N 1
ATOM 2443 C CA . MET A 1 322 ? 13.729 0.154 -1.863 1.00 62.12 322 MET A CA 1
ATOM 2444 C C . MET A 1 322 ? 14.893 -0.329 -2.722 1.00 62.12 322 MET A C 1
ATOM 2446 O O . MET A 1 322 ? 14.717 -0.515 -3.927 1.00 62.12 322 MET A O 1
ATOM 2450 N N . LEU A 1 323 ? 16.042 -0.609 -2.107 1.00 63.66 323 LEU A N 1
ATOM 2451 C CA . LEU A 1 323 ? 17.193 -1.181 -2.784 1.00 63.66 323 LEU A CA 1
ATOM 2452 C C . LEU A 1 323 ? 16.845 -2.531 -3.386 1.00 63.66 323 LEU A C 1
ATOM 2454 O O . LEU A 1 323 ? 17.083 -2.721 -4.564 1.00 63.66 323 LEU A O 1
ATOM 2458 N N . LEU A 1 324 ? 16.215 -3.440 -2.651 1.00 60.81 324 LEU A N 1
ATOM 2459 C CA . LEU A 1 324 ? 15.849 -4.756 -3.169 1.00 60.81 324 LEU A CA 1
ATOM 2460 C C . LEU A 1 324 ? 14.897 -4.630 -4.371 1.00 60.81 324 LEU A C 1
ATOM 2462 O O . LEU A 1 324 ? 15.085 -5.301 -5.383 1.00 60.81 324 LEU A O 1
ATOM 2466 N N . SER A 1 325 ? 13.951 -3.686 -4.329 1.00 55.03 325 SER A N 1
ATOM 2467 C CA . SER A 1 325 ? 13.043 -3.395 -5.448 1.00 55.03 325 SER A CA 1
ATOM 2468 C C . SER A 1 325 ? 13.740 -2.784 -6.677 1.00 55.03 325 SER A C 1
ATOM 2470 O O . SER A 1 325 ? 13.335 -3.048 -7.811 1.00 55.03 325 SER A O 1
ATOM 2472 N N . GLN A 1 326 ? 14.798 -1.994 -6.466 1.00 56.72 326 GLN A N 1
ATOM 2473 C CA . GLN A 1 326 ? 15.578 -1.325 -7.514 1.00 56.72 326 GLN A CA 1
ATOM 2474 C C . GLN A 1 326 ? 16.746 -2.160 -8.046 1.00 56.72 326 GLN A C 1
ATOM 2476 O O . GLN A 1 326 ? 17.101 -2.024 -9.215 1.00 56.72 326 GLN A O 1
ATOM 2481 N N . PHE A 1 327 ? 17.306 -3.041 -7.216 1.00 49.44 327 PHE A N 1
ATOM 2482 C CA . PHE A 1 327 ? 18.386 -3.969 -7.537 1.00 49.44 327 PHE A CA 1
ATOM 2483 C C . PHE A 1 327 ? 17.864 -5.315 -8.060 1.00 49.44 327 PHE A C 1
ATOM 2485 O O . PHE A 1 327 ? 18.602 -6.033 -8.718 1.00 49.44 327 PHE A O 1
ATOM 2492 N N . MET A 1 328 ? 16.589 -5.672 -7.869 1.00 45.00 328 MET A N 1
ATOM 2493 C CA . MET A 1 328 ? 15.979 -6.805 -8.587 1.00 45.00 328 MET A CA 1
ATOM 2494 C C . MET A 1 328 ? 16.225 -6.741 -10.117 1.00 45.00 328 MET A C 1
ATOM 2496 O O . MET A 1 328 ? 16.610 -7.755 -10.700 1.00 45.00 328 MET A O 1
ATOM 2500 N N . PRO A 1 329 ? 16.099 -5.567 -10.775 1.00 44.50 329 PRO A N 1
ATOM 2501 C CA . PRO A 1 329 ? 16.567 -5.358 -12.147 1.00 44.50 329 PRO A CA 1
ATOM 2502 C C . PRO A 1 329 ? 18.063 -5.631 -12.399 1.00 44.50 329 PRO A C 1
ATOM 2504 O O . PRO A 1 329 ? 18.395 -6.185 -13.441 1.00 44.50 329 PRO A O 1
ATOM 2507 N N . THR A 1 330 ? 18.971 -5.271 -11.485 1.00 39.00 330 THR A N 1
ATOM 2508 C CA . THR A 1 330 ? 20.428 -5.462 -11.659 1.00 39.00 330 THR A CA 1
ATOM 2509 C C . THR A 1 330 ? 20.901 -6.877 -11.299 1.00 39.00 330 THR A C 1
ATOM 2511 O O . THR A 1 330 ? 21.907 -7.331 -11.837 1.00 39.00 330 THR A O 1
ATOM 2514 N N . LEU A 1 331 ? 20.146 -7.614 -10.476 1.00 36.66 331 LEU A N 1
ATOM 2515 C CA . LEU A 1 331 ? 20.377 -9.020 -10.108 1.00 36.66 331 LEU A CA 1
ATOM 2516 C C . LEU A 1 331 ? 19.924 -10.031 -11.182 1.00 36.66 331 LEU A C 1
ATOM 2518 O O . LEU A 1 331 ? 19.988 -11.236 -10.957 1.00 36.66 331 LEU A O 1
ATOM 2522 N N . GLY A 1 332 ? 19.488 -9.574 -12.361 1.00 35.31 332 GLY A N 1
ATOM 2523 C CA . GLY A 1 332 ? 19.193 -10.454 -13.500 1.00 35.31 332 GLY A CA 1
ATOM 2524 C C . GLY A 1 332 ? 17.761 -10.994 -13.572 1.00 35.31 332 GLY A C 1
ATOM 2525 O O . GLY A 1 332 ? 17.476 -11.824 -14.433 1.00 35.31 332 GLY A O 1
ATOM 2526 N N . PHE A 1 333 ? 16.828 -10.481 -12.765 1.00 43.41 333 PHE A N 1
ATOM 2527 C CA . PHE A 1 333 ? 15.382 -10.713 -12.932 1.00 43.41 333 PHE A CA 1
ATOM 2528 C C . PHE A 1 333 ? 14.776 -9.750 -13.994 1.00 43.41 333 PHE A C 1
ATOM 2530 O O . PHE A 1 333 ? 13.756 -9.103 -13.779 1.00 43.41 333 PHE A O 1
ATOM 2537 N N . ASP A 1 334 ? 15.472 -9.643 -15.130 1.00 47.19 334 ASP A N 1
ATOM 2538 C CA . ASP A 1 334 ? 15.735 -8.483 -16.007 1.00 47.19 334 ASP A CA 1
ATOM 2539 C C . ASP A 1 334 ? 14.569 -7.664 -16.633 1.00 47.19 334 ASP A C 1
ATOM 2541 O O . ASP A 1 334 ? 13.487 -8.175 -16.923 1.00 47.19 334 ASP A O 1
ATOM 2545 N N . ALA A 1 335 ? 14.868 -6.379 -16.921 1.00 38.91 335 ALA A N 1
ATOM 2546 C CA . ALA A 1 335 ? 14.362 -5.590 -18.057 1.00 38.91 335 ALA A CA 1
ATOM 2547 C C . ALA A 1 335 ? 15.244 -4.339 -18.370 1.00 38.91 335 ALA A C 1
ATOM 2549 O O . ALA A 1 335 ? 14.696 -3.288 -18.722 1.00 38.91 335 ALA A O 1
ATOM 2550 N N . ALA A 1 336 ? 16.569 -4.394 -18.214 1.00 39.31 336 ALA A N 1
ATOM 2551 C CA . ALA A 1 336 ? 17.517 -3.381 -18.673 1.00 39.31 336 ALA A CA 1
ATOM 2552 C C . ALA A 1 336 ? 18.504 -4.039 -19.659 1.00 39.31 336 ALA A C 1
ATOM 2554 O O . ALA A 1 336 ? 19.226 -4.951 -19.263 1.00 39.31 336 ALA A O 1
ATOM 2555 N N . PRO A 1 337 ? 18.568 -3.606 -20.934 1.00 36.34 337 PRO A N 1
ATOM 2556 C CA . PRO A 1 337 ? 19.597 -4.101 -21.838 1.00 36.34 337 PRO A CA 1
ATOM 2557 C C . PRO A 1 337 ? 20.965 -3.758 -21.245 1.00 36.34 337 PRO A C 1
ATOM 2559 O O . PRO A 1 337 ? 21.255 -2.596 -20.951 1.00 36.34 337 PRO A O 1
ATOM 2562 N N . ARG A 1 338 ? 21.786 -4.786 -21.028 1.00 44.62 338 ARG A N 1
ATOM 2563 C CA . ARG A 1 338 ? 23.180 -4.603 -20.635 1.00 44.62 338 ARG A CA 1
ATOM 2564 C C . ARG A 1 338 ? 23.903 -3.904 -21.794 1.00 44.62 338 ARG A C 1
ATOM 2566 O O . ARG A 1 338 ? 23.778 -4.375 -22.919 1.00 44.62 338 ARG A O 1
ATOM 2573 N N . PRO A 1 339 ? 24.672 -2.832 -21.549 1.00 38.97 339 PRO A N 1
ATOM 2574 C CA . PRO A 1 339 ? 25.577 -2.267 -22.550 1.00 38.97 339 PRO A CA 1
ATOM 2575 C C . PRO A 1 339 ? 26.853 -3.108 -22.745 1.00 38.97 339 PRO A C 1
ATOM 2577 O O . PRO A 1 339 ? 27.782 -2.658 -23.403 1.00 38.97 339 PRO A O 1
ATOM 2580 N N . GLU A 1 340 ? 26.907 -4.319 -22.187 1.00 33.94 340 GLU A N 1
ATOM 2581 C CA . GLU A 1 340 ? 28.030 -5.246 -22.321 1.00 33.94 340 GLU A CA 1
ATOM 2582 C C . GLU A 1 340 ? 27.519 -6.588 -22.861 1.00 33.94 340 GLU A C 1
ATOM 2584 O O . GLU A 1 340 ? 27.286 -7.536 -22.107 1.00 33.94 340 GLU A O 1
ATOM 2589 N N . ALA A 1 341 ? 27.260 -6.609 -24.170 1.00 32.62 341 ALA A N 1
ATOM 2590 C CA . ALA A 1 341 ? 27.277 -7.781 -25.046 1.00 32.62 341 ALA A CA 1
ATOM 2591 C C . ALA A 1 341 ? 27.445 -7.313 -26.497 1.00 32.62 341 ALA A C 1
ATOM 2593 O O . ALA A 1 341 ? 26.629 -6.463 -26.928 1.00 32.62 341 ALA A O 1
#

Mean predicted aligned error: 10.21 Å

Radius of gyration: 21.35 Å; Cα contacts (8 Å, |Δi|>4): 384; chains: 1; bounding box: 60×39×54 Å

Sequence (341 aa):
MLGDTFPWFFPTLALVLCSWLAVASIEKERARSMVGSVVRWTPPVMFAVLFLHRFFSIMQLDAAHMEVLQYLSQDATLGERLRVVVAGQAGFEAAALAMVVFAASAHRLPSLQMLGEKAANVARHRIMNFTALCLLMTLGLLFPEQAYTATEPLPQQGILQPPSLSGALLPILFALLVMFSGELFAASSTYSISADFSSLAKKASMKNALLLVIALIWISTNPASWTAWLDDPSVGTEAVVLLMVIHATVSLTLIIRPSRTIESRLLYGERRSLALIAMFVLSGVLMLLSACLLLNSTSLFATTIGANLYGFWACAAVLGAMLLSQFMPTLGFDAAPRPEA

pLDDT: mean 78.99, std 14.17, range [32.62, 97.94]